Protein AF-A0A9Q1FS89-F1 (afdb_monomer_lite)

Structure (mmCIF, N/CA/C/O backbone):
data_AF-A0A9Q1FS89-F1
#
_entry.id   AF-A0A9Q1FS89-F1
#
loop_
_atom_site.group_PDB
_atom_site.id
_atom_site.type_symbol
_atom_site.label_atom_id
_atom_site.label_alt_id
_atom_site.label_comp_id
_atom_site.label_asym_id
_atom_site.label_entity_id
_atom_site.label_seq_id
_atom_site.pdbx_PDB_ins_code
_atom_site.Cartn_x
_atom_site.Cartn_y
_atom_site.Cartn_z
_atom_site.occupancy
_atom_site.B_iso_or_equiv
_atom_site.auth_seq_id
_atom_site.auth_comp_id
_atom_site.auth_asym_id
_atom_site.auth_atom_id
_atom_site.pdbx_PDB_model_num
ATOM 1 N N . MET A 1 1 ? -50.522 18.772 1.627 1.00 36.62 1 MET A N 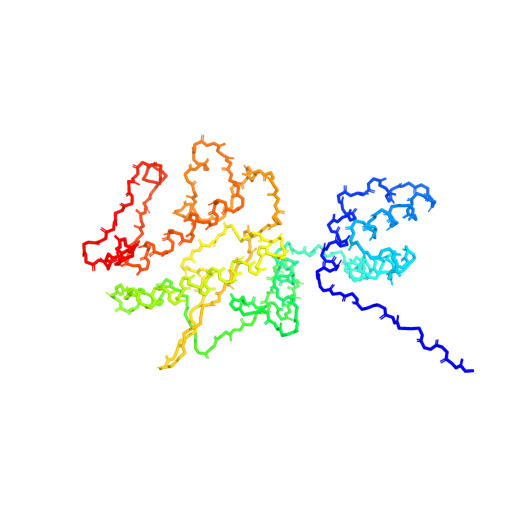1
ATOM 2 C CA . MET A 1 1 ? -49.424 18.901 0.649 1.00 36.62 1 MET A CA 1
ATOM 3 C C . MET A 1 1 ? -48.221 18.221 1.274 1.00 36.62 1 MET A C 1
ATOM 5 O O . MET A 1 1 ? -47.721 18.720 2.273 1.00 36.62 1 MET A O 1
ATOM 9 N N . ASP A 1 2 ? -47.883 17.027 0.791 1.00 37.72 2 ASP A N 1
ATOM 10 C CA . ASP A 1 2 ? -46.858 16.154 1.372 1.00 37.72 2 ASP A CA 1
ATOM 11 C C . ASP A 1 2 ? -45.453 16.732 1.167 1.00 37.72 2 ASP A C 1
ATOM 13 O O . ASP A 1 2 ? -44.943 16.801 0.050 1.00 37.72 2 ASP A O 1
ATOM 17 N N . GLY A 1 3 ? -44.829 17.156 2.266 1.00 37.88 3 GLY A N 1
ATOM 18 C CA . GLY A 1 3 ? -43.436 17.587 2.312 1.00 37.88 3 GLY A CA 1
ATOM 19 C C . GLY A 1 3 ? -42.504 16.382 2.396 1.00 37.88 3 GLY A C 1
ATOM 20 O O . GLY A 1 3 ? -42.138 15.950 3.488 1.00 37.88 3 GLY A O 1
ATOM 21 N N . GLY A 1 4 ? -42.111 15.843 1.241 1.00 36.66 4 GLY A N 1
ATOM 22 C CA . GLY A 1 4 ? -41.066 14.825 1.144 1.00 36.66 4 GLY A CA 1
ATOM 23 C C . GLY A 1 4 ? -39.741 15.364 1.685 1.00 36.66 4 GLY A C 1
ATOM 24 O O . GLY A 1 4 ? -39.051 16.132 1.022 1.00 36.66 4 GLY A O 1
ATOM 25 N N . THR A 1 5 ? -39.390 14.987 2.914 1.00 45.97 5 THR A N 1
ATOM 26 C CA . THR A 1 5 ? -38.113 15.352 3.532 1.00 45.97 5 THR A CA 1
ATOM 27 C C . THR A 1 5 ? -36.989 14.652 2.766 1.00 45.97 5 THR A C 1
ATOM 29 O O . THR A 1 5 ? -36.840 13.434 2.865 1.00 45.97 5 THR A O 1
ATOM 32 N N . PHE A 1 6 ? -36.208 15.398 1.979 1.00 51.62 6 PHE A N 1
ATOM 33 C CA . PHE A 1 6 ? -35.023 14.864 1.307 1.00 51.62 6 PHE A CA 1
ATOM 34 C C . PHE A 1 6 ? -34.063 14.291 2.356 1.00 51.62 6 PHE A C 1
ATOM 36 O O . PHE A 1 6 ? -33.504 14.995 3.198 1.00 51.62 6 PHE A O 1
ATOM 43 N N . MET A 1 7 ? -33.909 12.972 2.343 1.00 63.03 7 MET A N 1
ATOM 44 C CA . MET A 1 7 ? -33.092 12.263 3.312 1.00 63.03 7 MET A CA 1
ATOM 45 C C . MET A 1 7 ? -31.633 12.316 2.847 1.00 63.03 7 MET A C 1
ATOM 47 O O . MET A 1 7 ? -31.282 11.667 1.868 1.00 63.03 7 MET A O 1
ATOM 51 N N . TYR A 1 8 ? -30.783 13.083 3.545 1.00 81.88 8 TYR A N 1
ATOM 52 C CA . TYR A 1 8 ? -29.333 13.106 3.285 1.00 81.88 8 TYR A CA 1
ATOM 53 C C . TYR A 1 8 ? -28.765 11.679 3.160 1.00 81.88 8 TYR A C 1
ATOM 55 O O . TYR A 1 8 ? -29.003 10.841 4.044 1.00 81.88 8 TYR A O 1
ATOM 63 N N . LYS A 1 9 ? -28.050 11.412 2.060 1.00 83.69 9 LYS A N 1
ATOM 64 C CA . LYS A 1 9 ? -27.454 10.116 1.725 1.00 83.69 9 LYS A CA 1
ATOM 65 C C . LYS A 1 9 ? -25.969 10.154 2.078 1.00 83.69 9 LYS A C 1
ATOM 67 O O . LYS A 1 9 ? -25.209 10.852 1.426 1.00 83.69 9 LYS A O 1
ATOM 72 N N . TRP A 1 10 ? -25.590 9.383 3.093 1.00 78.81 10 TRP A N 1
ATOM 73 C CA . TRP A 1 10 ? -24.198 9.210 3.509 1.00 78.81 10 TRP A CA 1
ATOM 74 C C . TRP A 1 10 ? -23.343 8.704 2.345 1.00 78.81 10 TRP A C 1
ATOM 76 O O . TRP A 1 10 ? -23.686 7.671 1.760 1.00 78.81 10 TRP A O 1
ATOM 86 N N . THR A 1 11 ? -22.253 9.401 2.045 1.00 77.94 11 THR A N 1
ATOM 87 C CA . THR A 1 11 ? -21.198 8.913 1.153 1.00 77.94 11 THR A CA 1
ATOM 88 C C . THR A 1 11 ? -20.231 8.005 1.914 1.00 77.94 11 THR A C 1
ATOM 90 O O . THR A 1 11 ? -20.256 7.939 3.147 1.00 77.94 11 THR A O 1
ATOM 93 N N . ASP A 1 12 ? -19.376 7.290 1.187 1.00 61.62 12 ASP A N 1
ATOM 94 C CA . ASP A 1 12 ? -18.360 6.429 1.799 1.00 61.62 12 ASP A CA 1
ATOM 95 C C . ASP A 1 12 ? -17.310 7.255 2.574 1.00 61.62 12 ASP A C 1
ATOM 97 O O . ASP A 1 12 ? -16.860 6.835 3.642 1.00 61.62 12 ASP A O 1
ATOM 101 N N . GLU A 1 13 ? -17.013 8.478 2.116 1.00 67.31 13 GLU A N 1
ATOM 102 C CA . GLU A 1 13 ? -16.145 9.437 2.813 1.00 67.31 13 GLU A CA 1
ATOM 103 C C . GLU A 1 13 ? -16.770 9.918 4.131 1.00 67.31 13 GLU A C 1
ATOM 105 O O . GLU A 1 13 ? -16.103 9.932 5.171 1.00 67.31 13 GLU A O 1
ATOM 110 N N . ASP A 1 14 ? -18.075 10.220 4.128 1.00 77.88 14 ASP A N 1
ATOM 111 C CA . ASP A 1 14 ? -18.794 10.597 5.349 1.00 77.88 14 ASP A CA 1
ATOM 112 C C . ASP A 1 14 ? -18.775 9.457 6.370 1.00 77.88 14 ASP A C 1
ATOM 114 O O . ASP A 1 14 ? -18.645 9.689 7.569 1.00 77.88 14 ASP A O 1
ATOM 118 N N . VAL A 1 15 ? -18.893 8.206 5.915 1.00 71.88 15 VAL A N 1
ATOM 119 C CA . VAL A 1 15 ? -18.858 7.034 6.798 1.00 71.88 15 VAL A CA 1
ATOM 120 C C . VAL A 1 15 ? -17.467 6.838 7.404 1.00 71.88 15 VAL A C 1
ATOM 122 O O . VAL A 1 15 ? -17.371 6.633 8.616 1.00 71.88 15 VAL A O 1
ATOM 125 N N . ALA A 1 16 ? -16.400 6.935 6.607 1.00 62.09 16 ALA A N 1
ATOM 126 C CA . ALA A 1 16 ? -15.027 6.806 7.095 1.00 62.09 16 ALA A CA 1
ATOM 127 C C . ALA A 1 16 ? -14.675 7.909 8.109 1.00 62.09 16 ALA A C 1
ATOM 129 O O . ALA A 1 16 ? -14.143 7.621 9.187 1.00 62.09 16 ALA A O 1
ATOM 130 N N . ARG A 1 17 ? -15.052 9.161 7.815 1.00 74.00 17 ARG A N 1
ATOM 131 C CA . ARG A 1 17 ? -14.870 10.301 8.725 1.00 74.00 17 ARG A CA 1
ATOM 132 C C . ARG A 1 17 ? -15.686 10.161 10.008 1.00 74.00 17 ARG A C 1
ATOM 134 O O . ARG A 1 17 ? -15.141 10.399 11.083 1.00 74.00 17 ARG A O 1
ATOM 141 N N . LEU A 1 18 ? -16.941 9.710 9.922 1.00 81.19 18 LEU A N 1
ATOM 142 C CA . LEU A 1 18 ? -17.797 9.466 11.089 1.00 81.19 18 LEU A CA 1
ATOM 143 C C . LEU A 1 18 ? -17.176 8.431 12.040 1.00 81.19 18 LEU A C 1
ATOM 145 O O . LEU A 1 18 ? -17.188 8.635 13.252 1.00 81.19 18 LEU A O 1
ATOM 149 N N . ILE A 1 19 ? -16.623 7.335 11.504 1.00 73.44 19 ILE A N 1
ATOM 150 C CA . ILE A 1 19 ? -15.973 6.280 12.301 1.00 73.44 19 ILE A CA 1
ATOM 151 C C . ILE A 1 19 ? -14.714 6.820 12.981 1.00 73.44 19 ILE A C 1
ATOM 153 O O . ILE A 1 19 ? -14.569 6.679 14.196 1.00 73.44 19 ILE A O 1
ATOM 157 N N . ARG A 1 20 ? -13.829 7.460 12.209 1.00 73.62 20 ARG A N 1
ATOM 158 C CA . ARG A 1 20 ? -12.564 8.005 12.709 1.00 73.62 20 ARG A CA 1
ATOM 159 C C . ARG A 1 20 ? -12.794 9.038 13.811 1.00 73.62 20 ARG A C 1
ATOM 161 O O . ARG A 1 20 ? -12.252 8.892 14.902 1.00 73.62 20 ARG A O 1
ATOM 168 N N . LEU A 1 21 ? -13.643 10.034 13.556 1.00 71.19 21 LEU A N 1
ATOM 169 C CA . LEU A 1 21 ? -13.926 11.100 14.518 1.00 71.19 21 LEU A CA 1
ATOM 170 C C . LEU A 1 21 ? -14.628 10.571 15.770 1.00 71.19 21 LEU A C 1
ATOM 172 O O . LEU A 1 21 ? -14.333 11.039 16.866 1.00 71.19 21 LEU A O 1
ATOM 176 N N . HIS A 1 22 ? -15.511 9.576 15.648 1.00 83.81 22 HIS A N 1
ATOM 177 C CA . HIS A 1 22 ? -16.111 8.940 16.822 1.00 83.81 22 HIS A CA 1
ATOM 178 C C . HIS A 1 22 ? -15.065 8.195 17.672 1.00 83.81 22 HIS A C 1
ATOM 180 O O . HIS A 1 22 ? -15.121 8.270 18.896 1.00 83.81 22 HIS A O 1
ATOM 186 N N . GLN A 1 23 ? -14.105 7.497 17.052 1.00 75.06 23 GLN A N 1
ATOM 187 C CA . GLN A 1 23 ? -13.024 6.793 17.762 1.00 75.06 23 GLN A CA 1
ATOM 188 C C . GLN A 1 23 ? -12.037 7.759 18.429 1.00 75.06 23 GLN A C 1
ATOM 190 O O . GLN A 1 23 ? -11.683 7.576 19.590 1.00 75.06 23 GLN A O 1
ATOM 195 N N . GLU A 1 24 ? -11.629 8.820 17.730 1.00 70.19 24 GLU A N 1
ATOM 196 C CA . GLU A 1 24 ? -10.736 9.855 18.271 1.00 70.19 24 GLU A CA 1
ATOM 197 C C . GLU A 1 24 ? -11.383 10.639 19.429 1.00 70.19 24 GLU A C 1
ATOM 199 O O . GLU A 1 24 ? -10.680 11.173 20.286 1.00 70.19 24 GLU A O 1
ATOM 204 N N . ASN A 1 25 ? -12.720 10.659 19.489 1.00 68.62 25 ASN A N 1
ATOM 205 C CA . ASN A 1 25 ? -13.508 11.351 20.508 1.00 68.62 25 ASN A CA 1
ATOM 206 C C . ASN A 1 25 ? -14.313 10.395 21.407 1.00 68.62 25 ASN A C 1
ATOM 208 O O . ASN A 1 25 ? -15.323 10.801 21.982 1.00 68.62 25 ASN A O 1
ATOM 212 N N . GLU A 1 26 ? -13.879 9.139 21.572 1.00 75.00 26 GLU A N 1
ATOM 213 C CA . GLU A 1 26 ? -14.610 8.098 22.320 1.00 75.00 26 GLU A CA 1
ATOM 214 C C . GLU A 1 26 ? -15.004 8.538 23.747 1.00 75.00 26 GLU A C 1
ATOM 216 O O . GLU A 1 26 ? -16.084 8.205 24.243 1.00 75.00 26 GLU A O 1
ATOM 221 N N . ALA A 1 27 ? -14.178 9.371 24.386 1.00 73.06 27 ALA A N 1
ATOM 222 C CA . ALA A 1 27 ? -14.442 9.936 25.709 1.00 73.06 27 ALA A CA 1
ATOM 223 C C . ALA A 1 27 ? -15.721 10.801 25.782 1.00 73.06 27 ALA A C 1
ATOM 225 O O . ALA A 1 27 ? -16.327 10.901 26.848 1.00 73.06 27 ALA A O 1
ATOM 226 N N . LEU A 1 28 ? -16.170 11.392 24.666 1.00 70.44 28 LEU A N 1
ATOM 227 C CA . LEU A 1 28 ? -17.428 12.151 24.592 1.00 70.44 28 LEU A CA 1
ATOM 228 C C . LEU A 1 28 ? -18.663 11.235 24.602 1.00 70.44 28 LEU A C 1
ATOM 230 O O . LEU A 1 28 ? -19.770 11.676 24.918 1.00 70.44 28 LEU A O 1
ATOM 234 N N . PHE A 1 29 ? -18.477 9.952 24.290 1.00 73.44 29 PHE A N 1
ATOM 235 C CA . PHE A 1 29 ? -19.546 8.968 24.123 1.00 73.44 29 PHE A CA 1
ATOM 236 C C . PHE A 1 29 ? -19.634 7.957 25.278 1.00 73.44 29 PHE A C 1
ATOM 238 O O . PHE A 1 29 ? -20.585 7.177 25.331 1.00 73.44 29 PHE A O 1
ATOM 245 N N . SER A 1 30 ? -18.701 7.994 26.236 1.00 60.53 30 SER A N 1
ATOM 246 C CA . SER A 1 30 ? -18.655 7.098 27.405 1.00 60.53 30 SER A CA 1
ATOM 247 C C . SER A 1 30 ? -19.397 7.627 28.653 1.00 60.53 30 SER A C 1
ATOM 249 O O . SER A 1 30 ? -19.449 6.948 29.679 1.00 60.53 30 SER A O 1
ATOM 251 N N . GLY A 1 31 ? -19.996 8.825 28.582 1.00 60.59 31 GLY A N 1
ATOM 252 C CA . GLY A 1 31 ? -20.677 9.507 29.697 1.00 60.59 31 GLY A CA 1
ATOM 253 C C . GLY A 1 31 ? -22.209 9.333 29.782 1.00 60.59 31 GLY A C 1
ATOM 254 O O . GLY A 1 31 ? -22.829 8.549 29.067 1.00 60.59 31 GLY A O 1
ATOM 255 N N . ARG A 1 32 ? -22.860 10.097 30.683 1.00 55.06 32 ARG A N 1
ATOM 256 C CA . ARG A 1 32 ? -24.335 10.117 30.879 1.00 55.06 32 ARG A CA 1
ATOM 257 C C . ARG A 1 32 ? -25.073 10.521 29.586 1.00 55.06 32 ARG A C 1
ATOM 259 O O . ARG A 1 32 ? -24.530 11.280 28.796 1.00 55.06 32 ARG A O 1
ATOM 266 N N . ARG A 1 33 ? -26.345 10.110 29.420 1.00 51.53 33 ARG A N 1
ATOM 267 C CA . ARG A 1 33 ? -27.187 10.297 28.202 1.00 51.53 33 ARG A CA 1
ATOM 268 C C . ARG A 1 33 ? -27.040 11.639 27.454 1.00 51.53 33 ARG A C 1
ATOM 270 O O . ARG A 1 33 ? -27.038 11.621 26.230 1.00 51.53 33 ARG A O 1
ATOM 277 N N . ASN A 1 34 ? -26.905 12.770 28.150 1.00 53.69 34 ASN A N 1
ATOM 278 C CA . ASN A 1 34 ? -26.801 14.095 27.516 1.00 53.69 34 ASN A CA 1
ATOM 279 C C . ASN A 1 34 ? -25.411 14.397 26.913 1.00 53.69 34 ASN A C 1
ATOM 281 O O . ASN A 1 34 ? -25.309 15.258 26.046 1.00 53.69 34 ASN A O 1
ATOM 285 N N . ALA A 1 35 ? -24.357 13.686 27.328 1.00 61.31 35 ALA A N 1
ATOM 286 C CA . ALA A 1 35 ? -22.999 13.854 26.805 1.00 61.31 35 ALA A CA 1
ATOM 287 C C . ALA A 1 35 ? -22.862 13.313 25.371 1.00 61.31 35 ALA A C 1
ATOM 289 O O . ALA A 1 35 ? -22.236 13.943 24.526 1.00 61.31 35 ALA A O 1
ATOM 290 N N . ALA A 1 36 ? -23.538 12.201 25.063 1.00 68.50 36 ALA A N 1
ATOM 291 C CA . ALA A 1 36 ? -23.484 11.591 23.736 1.00 68.50 36 ALA A CA 1
ATOM 292 C C . ALA A 1 36 ? -24.120 12.474 22.647 1.00 68.50 36 ALA A C 1
ATOM 294 O O . ALA A 1 36 ? -23.646 12.482 21.515 1.00 68.50 36 ALA A O 1
ATOM 295 N N . GLN A 1 37 ? -25.174 13.237 22.970 1.00 78.75 37 GLN A N 1
ATOM 296 C CA . GLN A 1 37 ? -25.775 14.181 22.020 1.00 78.75 37 GLN A CA 1
ATOM 297 C C . GLN A 1 37 ? -24.782 15.288 21.644 1.00 78.75 37 GLN A C 1
ATOM 299 O O . GLN A 1 37 ? -24.588 15.546 20.460 1.00 78.75 37 GLN A O 1
ATOM 304 N N . GLN A 1 38 ? -24.119 15.879 22.642 1.00 77.19 38 GLN A N 1
ATOM 305 C CA . GLN A 1 38 ? -23.091 16.901 22.427 1.00 77.19 38 GLN A CA 1
ATOM 306 C C . GLN A 1 38 ? -21.897 16.331 21.649 1.00 77.19 38 GLN A C 1
ATOM 308 O O . GLN A 1 38 ? -21.385 16.987 20.748 1.00 77.19 38 GLN A O 1
ATOM 313 N N . GLY A 1 39 ? -21.502 15.082 21.923 1.00 81.19 39 GLY A N 1
ATOM 314 C CA . GLY A 1 39 ? -20.480 14.380 21.143 1.00 81.19 39 GLY A CA 1
ATOM 315 C C . GLY A 1 39 ? -20.835 14.283 19.657 1.00 81.19 39 GLY A C 1
ATOM 316 O O . GLY A 1 39 ? -20.009 14.587 18.800 1.00 81.19 39 GLY A O 1
ATOM 317 N N . TRP A 1 40 ? -22.082 13.933 19.329 1.00 87.06 40 TRP A N 1
ATOM 318 C CA . TRP A 1 40 ? -22.534 13.886 17.936 1.00 87.06 40 TRP A CA 1
ATOM 319 C C . TRP A 1 40 ? -22.634 15.267 17.284 1.00 87.06 40 TRP A C 1
ATOM 321 O O . TRP A 1 40 ? -22.344 15.382 16.099 1.00 87.06 40 TRP A O 1
ATOM 331 N N . GLU A 1 41 ? -23.009 16.309 18.028 1.00 84.81 41 GLU A N 1
ATOM 332 C CA . GLU A 1 41 ? -23.005 17.694 17.530 1.00 84.81 41 GLU A CA 1
ATOM 333 C C . GLU A 1 41 ? -21.588 18.151 17.160 1.00 84.81 41 GLU A C 1
ATOM 335 O O . GLU A 1 41 ? -21.396 18.744 16.099 1.00 84.81 41 GLU A O 1
ATOM 340 N N . VAL A 1 42 ? -20.591 17.815 17.985 1.00 83.00 42 VAL A N 1
ATOM 341 C CA . VAL A 1 42 ? -19.174 18.090 17.702 1.00 83.00 42 VAL A CA 1
ATOM 342 C C . VAL A 1 42 ? -18.714 17.342 16.454 1.00 83.00 42 VAL A C 1
ATOM 344 O O . VAL A 1 42 ? -18.188 17.965 15.536 1.00 83.00 42 VAL A O 1
ATOM 347 N N . VAL A 1 43 ? -18.965 16.030 16.380 1.00 86.62 43 VAL A N 1
ATOM 348 C CA . VAL A 1 43 ? -18.577 15.208 15.222 1.00 86.62 43 VAL A CA 1
ATOM 349 C C . VAL A 1 43 ? -19.218 15.728 13.933 1.00 86.62 43 VAL A C 1
ATOM 351 O O . VAL A 1 43 ? -18.539 15.877 12.923 1.00 86.62 43 VAL A O 1
ATOM 354 N N . LEU A 1 44 ? -20.511 16.054 13.955 1.00 86.50 44 LEU A N 1
ATOM 355 C CA . LEU A 1 44 ? -21.216 16.555 12.775 1.00 86.50 44 LEU A CA 1
ATOM 356 C C . LEU A 1 44 ? -20.742 17.939 12.342 1.00 86.50 44 LEU A C 1
ATOM 358 O O . LEU A 1 44 ? -20.656 18.190 11.143 1.00 86.50 44 LEU A O 1
ATOM 362 N N . LYS A 1 45 ? -20.422 18.817 13.295 1.00 83.62 45 LYS A N 1
ATOM 363 C CA . LYS A 1 45 ? -19.844 20.131 13.007 1.00 83.62 45 LYS A CA 1
ATOM 364 C C . LYS A 1 45 ? -18.473 20.002 12.346 1.00 83.62 45 LYS A C 1
ATOM 366 O O . LYS A 1 45 ? -18.214 20.690 11.366 1.00 83.62 45 LYS A O 1
ATOM 371 N N . GLU A 1 46 ? -17.634 19.096 12.842 1.00 80.88 46 GLU A N 1
ATOM 372 C CA . GLU A 1 46 ? -16.311 18.820 12.269 1.00 80.88 46 GLU A CA 1
ATOM 373 C C . GLU A 1 46 ? -16.413 18.252 10.845 1.00 80.88 46 GLU A C 1
ATOM 375 O O . GLU A 1 46 ? -15.628 18.584 9.962 1.00 80.88 46 GLU A O 1
ATOM 380 N N . MET A 1 47 ? -17.436 17.434 10.591 1.00 85.38 47 MET A N 1
ATOM 381 C CA . MET A 1 47 ? -17.730 16.902 9.260 1.00 85.38 47 MET A CA 1
ATOM 382 C C . MET A 1 47 ? -18.402 17.918 8.319 1.00 85.38 47 MET A C 1
ATOM 384 O O . MET A 1 47 ? -18.557 17.621 7.138 1.00 85.38 47 MET A O 1
ATOM 388 N N . GLY A 1 48 ? -18.840 19.083 8.813 1.00 87.38 48 GLY A N 1
ATOM 389 C CA . GLY A 1 48 ? -19.632 20.050 8.042 1.00 87.38 48 GLY A CA 1
ATOM 390 C C . GLY A 1 48 ? -21.067 19.592 7.738 1.00 87.38 48 GLY A C 1
ATOM 391 O O . GLY A 1 48 ? -21.687 20.074 6.793 1.00 87.38 48 GLY A O 1
ATOM 392 N N . LEU A 1 49 ? -21.601 18.641 8.512 1.00 89.31 49 LEU A N 1
ATOM 393 C CA . LEU A 1 49 ? -22.912 18.015 8.303 1.00 89.31 49 LEU A CA 1
ATOM 394 C C . LEU A 1 49 ? -23.970 18.431 9.336 1.00 89.31 49 LEU A C 1
ATOM 396 O O . LEU A 1 49 ? -25.073 17.883 9.319 1.00 89.31 49 LEU A O 1
ATOM 400 N N . GLN A 1 50 ? -23.676 19.388 10.221 1.00 88.62 50 GLN A N 1
ATOM 401 C CA . GLN A 1 50 ? -24.563 19.790 11.323 1.00 88.62 50 GLN A CA 1
ATOM 402 C C . GLN A 1 50 ? -25.948 20.288 10.871 1.00 88.62 50 GLN A C 1
ATOM 404 O O . GLN A 1 50 ? -26.930 20.081 11.581 1.00 88.62 50 GLN A O 1
ATOM 409 N N . ASP A 1 51 ? -26.036 20.879 9.675 1.00 88.81 51 ASP A N 1
ATOM 410 C CA . ASP A 1 51 ? -27.287 21.397 9.099 1.00 88.81 51 ASP A CA 1
ATOM 411 C C . ASP A 1 51 ? -28.009 20.362 8.210 1.00 88.81 51 ASP A C 1
ATOM 413 O O . ASP A 1 51 ? -29.158 20.554 7.812 1.00 88.81 51 ASP A O 1
ATOM 417 N N . LEU A 1 52 ? -27.347 19.241 7.900 1.00 86.56 52 LEU A N 1
ATOM 418 C CA . LEU A 1 52 ? -27.823 18.207 6.968 1.00 86.56 52 LEU A CA 1
ATOM 419 C C . LEU A 1 52 ? -28.243 16.915 7.681 1.00 86.56 52 LEU A C 1
ATOM 421 O O . LEU A 1 52 ? -29.126 16.176 7.223 1.00 86.56 52 LEU A O 1
ATOM 425 N N . VAL A 1 53 ? -27.603 16.624 8.810 1.00 86.81 53 VAL A N 1
ATOM 426 C CA . VAL A 1 53 ? -27.774 15.397 9.580 1.00 86.81 53 VAL A CA 1
ATOM 427 C C . VAL A 1 53 ? -27.925 15.766 11.046 1.00 86.81 53 VAL A C 1
ATOM 429 O O . VAL A 1 53 ? -27.062 16.405 11.628 1.00 86.81 53 VAL A O 1
ATOM 432 N N . SER A 1 54 ? -29.013 15.325 11.676 1.00 90.94 54 SER A N 1
ATOM 433 C CA . SER A 1 54 ? -29.199 15.549 13.109 1.00 90.94 54 SER A CA 1
ATOM 434 C C . SER A 1 54 ? -28.332 14.600 13.953 1.00 90.94 54 SER A C 1
ATOM 436 O O . SER A 1 54 ? -28.085 13.464 13.527 1.00 90.94 54 SER A O 1
ATOM 438 N N . PRO A 1 55 ? -27.966 14.977 15.194 1.00 87.25 55 PRO A N 1
ATOM 439 C CA . PRO A 1 55 ? -27.265 14.096 16.134 1.00 87.25 55 PRO A CA 1
ATOM 440 C C . PRO A 1 55 ? -27.951 12.738 16.313 1.00 87.25 55 PRO A C 1
ATOM 442 O O . PRO A 1 55 ? -27.301 11.699 16.334 1.00 87.25 55 PRO A O 1
ATOM 445 N N . ALA A 1 56 ? -29.287 12.716 16.340 1.00 86.25 56 ALA A N 1
ATOM 446 C CA . ALA A 1 56 ? -30.066 11.481 16.407 1.00 86.25 56 ALA A CA 1
ATOM 447 C C . ALA A 1 56 ? -29.913 10.603 15.149 1.00 86.25 56 ALA A C 1
ATOM 449 O O . ALA A 1 56 ? -29.905 9.376 15.249 1.00 86.25 56 ALA A O 1
ATOM 450 N N . ARG A 1 57 ? -29.781 11.200 13.955 1.00 85.31 57 ARG A N 1
ATOM 451 C CA . ARG A 1 57 ? -29.522 10.463 12.706 1.00 85.31 57 ARG A CA 1
ATOM 452 C C . ARG A 1 57 ? -28.083 9.965 12.627 1.00 85.31 57 ARG A C 1
ATOM 454 O O . ARG A 1 57 ? -27.897 8.840 12.170 1.00 85.31 57 ARG A O 1
ATOM 461 N N . ALA A 1 58 ? -27.104 10.742 13.090 1.00 84.38 58 ALA A N 1
ATOM 462 C CA . ALA A 1 58 ? -25.718 10.296 13.227 1.00 84.38 58 ALA A CA 1
ATOM 463 C C . ALA A 1 58 ? -25.611 9.139 14.224 1.00 84.38 58 ALA A C 1
ATOM 465 O O . ALA A 1 58 ? -25.104 8.082 13.866 1.00 84.38 58 ALA A O 1
ATOM 466 N N . ALA A 1 59 ? -26.227 9.266 15.402 1.00 85.25 59 ALA A N 1
ATOM 467 C CA . ALA A 1 59 ? -26.333 8.192 16.384 1.00 85.25 59 ALA A CA 1
ATOM 468 C C . ALA A 1 59 ? -27.035 6.956 15.808 1.00 85.25 59 ALA A C 1
ATOM 470 O O . ALA A 1 59 ? -26.583 5.844 16.029 1.00 85.25 59 ALA A O 1
ATOM 471 N N . LYS A 1 60 ? -28.108 7.117 15.020 1.00 82.50 60 LYS A N 1
ATOM 472 C CA . LYS A 1 60 ? -28.786 5.995 14.349 1.00 82.50 60 LYS A CA 1
ATOM 473 C C . LYS A 1 60 ? -27.930 5.367 13.245 1.00 82.50 60 LYS A C 1
ATOM 475 O O . LYS A 1 60 ? -27.967 4.153 13.084 1.00 82.50 60 LYS A O 1
ATOM 480 N N . LYS A 1 61 ? -27.164 6.157 12.485 1.00 83.50 61 LYS A N 1
ATOM 481 C CA . LYS A 1 61 ? -26.201 5.660 11.490 1.00 83.50 61 LYS A CA 1
ATOM 482 C C . LYS A 1 61 ? -25.068 4.914 12.180 1.00 83.50 61 LYS A C 1
ATOM 484 O O . LYS A 1 61 ? -24.758 3.819 11.737 1.00 83.50 61 LYS A O 1
ATOM 489 N N . TRP A 1 62 ? -24.525 5.451 13.269 1.00 83.56 62 TRP A N 1
ATOM 490 C CA . TRP A 1 62 ? -23.549 4.781 14.117 1.00 83.56 62 TRP A CA 1
ATOM 491 C C . TRP A 1 62 ? -24.121 3.521 14.741 1.00 83.56 62 TRP A C 1
ATOM 493 O O . TRP A 1 62 ? -23.478 2.501 14.660 1.00 83.56 62 TRP A O 1
ATOM 503 N N . GLU A 1 63 ? -25.342 3.520 15.270 1.00 76.88 63 GLU A N 1
ATOM 504 C CA . GLU A 1 63 ? -25.987 2.312 15.791 1.00 76.88 63 GLU A CA 1
ATOM 505 C C . GLU A 1 63 ? -26.282 1.300 14.684 1.00 76.88 63 GLU A C 1
ATOM 507 O O . GLU A 1 63 ? -26.239 0.109 14.941 1.00 76.88 63 GLU A O 1
ATOM 512 N N . ASN A 1 64 ? -26.551 1.731 13.449 1.00 74.06 64 ASN A N 1
ATOM 513 C CA . ASN A 1 64 ? -26.693 0.834 12.304 1.00 74.06 64 ASN A CA 1
ATOM 514 C C . ASN A 1 64 ? -25.346 0.283 11.840 1.00 74.06 64 ASN A C 1
ATOM 516 O O . ASN A 1 64 ? -25.269 -0.902 11.572 1.00 74.06 64 ASN A O 1
ATOM 520 N N . LEU A 1 65 ? -24.297 1.107 11.774 1.00 67.88 65 LEU A N 1
ATOM 521 C CA . LEU A 1 65 ? -22.928 0.674 11.499 1.00 67.88 65 LEU A CA 1
ATOM 522 C C . LEU A 1 65 ? -22.490 -0.282 12.592 1.00 67.88 65 LEU A C 1
ATOM 524 O O . LEU A 1 65 ? -22.116 -1.401 12.293 1.00 67.88 65 LEU A O 1
ATOM 528 N N . LYS A 1 66 ? -22.654 0.119 13.852 1.00 65.62 66 LYS A N 1
ATOM 529 C CA . LYS A 1 66 ? -22.442 -0.677 15.048 1.00 65.62 66 LYS A CA 1
ATOM 530 C C . LYS A 1 66 ? -23.259 -1.940 14.992 1.00 65.62 66 LYS A C 1
ATOM 532 O O . LYS A 1 66 ? -22.677 -2.924 15.350 1.00 65.62 66 LYS A O 1
ATOM 537 N N . LYS A 1 67 ? -24.521 -1.957 14.533 1.00 54.97 67 LYS A N 1
ATOM 538 C CA . LYS A 1 67 ? -25.358 -3.156 14.305 1.00 54.97 67 LYS A CA 1
ATOM 539 C C . LYS A 1 67 ? -24.944 -3.975 13.101 1.00 54.97 67 LYS A C 1
ATOM 541 O O . LYS A 1 67 ? -25.132 -5.172 13.158 1.00 54.97 67 LYS A O 1
ATOM 546 N N . THR A 1 68 ? -24.357 -3.413 12.059 1.00 53.97 68 THR A N 1
ATOM 547 C CA . THR A 1 68 ? -23.648 -4.198 11.049 1.00 53.97 68 THR A CA 1
ATOM 548 C C . THR A 1 68 ? -22.448 -4.853 11.737 1.00 53.97 68 THR A C 1
ATOM 550 O O . THR A 1 68 ? -22.385 -6.077 11.768 1.00 53.97 68 THR A O 1
ATOM 553 N N . PHE A 1 69 ? -21.643 -4.076 12.474 1.00 48.47 69 PHE A N 1
ATOM 554 C CA . PHE A 1 69 ? -20.606 -4.532 13.409 1.00 48.47 69 PHE A CA 1
ATOM 555 C C . PHE A 1 69 ? -21.146 -5.398 14.582 1.00 48.47 69 PHE A C 1
ATOM 557 O O . PHE A 1 69 ? -20.353 -6.093 15.195 1.00 48.47 69 PHE A O 1
ATOM 564 N N . LYS A 1 70 ? -22.464 -5.432 14.878 1.00 38.06 70 LYS A N 1
ATOM 565 C CA . LYS A 1 70 ? -23.109 -6.117 16.031 1.00 38.06 70 LYS A CA 1
ATOM 566 C C . LYS A 1 70 ? -23.931 -7.331 15.623 1.00 38.06 70 LYS A C 1
ATOM 568 O O . LYS A 1 70 ? -24.093 -8.245 16.413 1.00 38.06 70 LYS A O 1
ATOM 573 N N . ILE A 1 71 ? -24.412 -7.396 14.388 1.00 41.75 71 ILE A N 1
ATOM 574 C CA . ILE A 1 71 ? -24.748 -8.638 13.687 1.00 41.75 71 ILE A CA 1
ATOM 575 C C . ILE A 1 71 ? -23.447 -9.447 13.530 1.00 41.75 71 ILE A C 1
ATOM 577 O O . ILE A 1 71 ? -23.468 -10.668 13.650 1.00 41.75 71 ILE A O 1
ATOM 581 N N . LEU A 1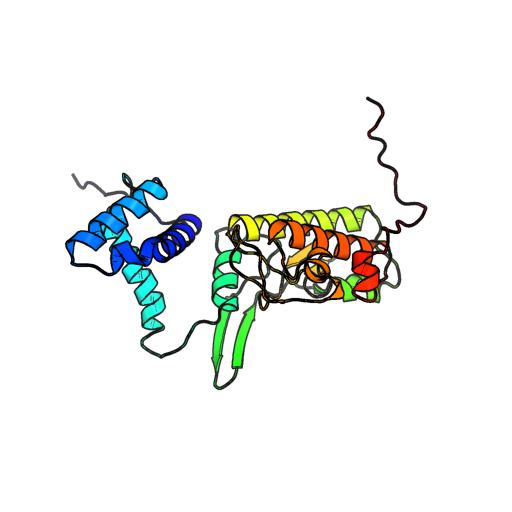 72 ? -22.306 -8.753 13.452 1.00 40.56 72 LEU A N 1
ATOM 582 C CA . LEU A 1 72 ? -20.954 -9.267 13.698 1.00 40.56 72 LEU A CA 1
ATOM 583 C C . LEU A 1 72 ? -20.572 -9.446 15.199 1.00 40.56 72 LEU A C 1
ATOM 585 O O . LEU A 1 72 ? -19.521 -10.000 15.487 1.00 40.56 72 LEU A O 1
ATOM 589 N N . GLU A 1 73 ? -21.418 -9.067 16.166 1.00 38.59 73 GLU A N 1
ATOM 590 C CA . GLU A 1 73 ? -21.306 -9.405 17.610 1.00 38.59 73 GLU A CA 1
ATOM 591 C C . GLU A 1 73 ? -22.424 -10.374 18.079 1.00 38.59 73 GLU A C 1
ATOM 593 O O . GLU A 1 73 ? -22.563 -10.642 19.271 1.00 38.59 73 GLU A O 1
ATOM 598 N N . GLY A 1 74 ? -23.228 -10.936 17.167 1.00 39.72 74 GLY A N 1
ATOM 599 C CA . GLY A 1 74 ? -24.129 -12.074 17.439 1.00 39.72 74 GLY A CA 1
ATOM 600 C C . GLY A 1 74 ? -23.478 -13.433 17.148 1.00 39.72 74 GLY A C 1
ATOM 601 O O . GLY A 1 74 ? -23.930 -14.476 17.616 1.00 39.72 74 GLY A O 1
ATOM 602 N N . ARG A 1 75 ? -22.373 -13.406 16.402 1.00 37.16 75 ARG A N 1
ATOM 603 C CA . ARG A 1 75 ? -21.322 -14.421 16.348 1.00 37.16 75 ARG A CA 1
ATOM 604 C C . ARG A 1 75 ? -20.056 -13.659 16.701 1.00 37.16 75 ARG A C 1
ATOM 606 O O . ARG A 1 75 ? -19.718 -12.760 15.952 1.00 37.16 75 ARG A O 1
ATOM 613 N N . GLN A 1 76 ? -19.406 -13.948 17.827 1.00 37.25 76 GLN A N 1
ATOM 614 C CA . GLN A 1 76 ? -18.118 -13.343 18.193 1.00 37.25 76 GLN A CA 1
ATOM 615 C C . GLN A 1 76 ? -17.090 -13.584 17.079 1.00 37.25 76 GLN A C 1
ATOM 617 O O . GLN A 1 76 ? -16.391 -14.597 17.070 1.00 37.25 76 GLN A O 1
ATOM 622 N N . GLN A 1 77 ? -17.012 -12.686 16.108 1.00 43.94 77 GLN A N 1
ATOM 623 C CA . GLN A 1 77 ? -16.055 -12.798 15.029 1.00 43.94 77 GLN A CA 1
ATOM 624 C C . GLN A 1 77 ? -15.479 -11.419 14.753 1.00 43.94 77 GLN A C 1
ATOM 626 O O . GLN A 1 77 ? -16.032 -10.631 13.996 1.00 43.94 77 GLN A O 1
ATOM 631 N N . GLU A 1 78 ? -14.340 -11.145 15.394 1.00 53.19 78 GLU A N 1
ATOM 632 C CA . GLU A 1 78 ? -13.468 -10.027 15.035 1.00 53.19 78 GLU A CA 1
ATOM 633 C C . GLU A 1 78 ? -13.250 -10.035 13.517 1.00 53.19 78 GLU A C 1
ATOM 635 O O . GLU A 1 78 ? -12.821 -11.062 12.966 1.00 53.19 78 GLU A O 1
ATOM 640 N N . ILE A 1 79 ? -13.577 -8.915 12.862 1.00 59.84 79 ILE A N 1
ATOM 641 C CA . ILE A 1 79 ? -13.247 -8.685 11.456 1.00 59.84 79 ILE A CA 1
ATOM 642 C C . ILE A 1 79 ? -11.745 -8.399 11.387 1.00 59.84 79 ILE A C 1
ATOM 644 O O . ILE A 1 79 ? -11.281 -7.455 12.034 1.00 59.84 79 ILE A O 1
ATOM 648 N N . PRO A 1 80 ? -10.974 -9.174 10.614 1.00 77.75 80 PRO A N 1
ATOM 649 C CA . PRO A 1 80 ? -9.559 -8.899 10.409 1.00 77.75 80 PRO A CA 1
ATOM 650 C C . PRO A 1 80 ? -9.344 -7.509 9.798 1.00 77.75 80 PRO A C 1
ATOM 652 O O . PRO A 1 80 ? -10.098 -7.091 8.922 1.00 77.75 80 PRO A O 1
ATOM 655 N N . LEU A 1 81 ? -8.300 -6.799 10.238 1.00 76.00 81 LEU A N 1
ATOM 656 C CA . LEU A 1 81 ? -8.005 -5.434 9.780 1.00 76.00 81 LEU A CA 1
ATOM 657 C C . LEU A 1 81 ? -7.938 -5.333 8.248 1.00 76.00 81 LEU A C 1
ATOM 659 O O . LEU A 1 81 ? -8.495 -4.403 7.677 1.00 76.00 81 LEU A O 1
ATOM 663 N N . GLU A 1 82 ? -7.324 -6.315 7.590 1.00 85.50 82 GLU A N 1
ATOM 664 C CA . GLU A 1 82 ? -7.236 -6.389 6.130 1.00 85.50 82 GLU A CA 1
ATOM 665 C C . GLU A 1 82 ? -8.613 -6.328 5.449 1.00 85.50 82 GLU A C 1
ATOM 667 O O . GLU A 1 82 ? -8.798 -5.554 4.516 1.00 85.50 82 GLU A O 1
ATOM 672 N N . VAL A 1 83 ? -9.610 -7.062 5.957 1.00 80.19 83 VAL A N 1
ATOM 673 C CA . VAL A 1 83 ? -10.984 -7.055 5.417 1.00 80.19 83 VAL A CA 1
ATOM 674 C C . VAL A 1 83 ? -11.605 -5.667 5.540 1.00 80.19 83 VAL A C 1
ATOM 676 O O . VAL A 1 83 ? -12.214 -5.166 4.595 1.00 80.19 83 VAL A O 1
ATOM 679 N N . ALA A 1 84 ? -11.426 -5.015 6.691 1.00 76.88 84 ALA A N 1
ATOM 680 C CA . ALA A 1 84 ? -11.935 -3.665 6.906 1.00 76.88 84 ALA A CA 1
ATOM 681 C C . ALA A 1 84 ? -11.281 -2.650 5.951 1.00 76.88 84 ALA A C 1
ATOM 683 O O . ALA A 1 84 ? -11.979 -1.827 5.356 1.00 76.88 84 ALA A O 1
ATOM 684 N N . LEU A 1 85 ? -9.960 -2.733 5.765 1.00 80.00 85 LEU A N 1
ATOM 685 C CA . LEU A 1 85 ? -9.221 -1.857 4.856 1.00 80.00 85 LEU A CA 1
ATOM 686 C C . LEU A 1 85 ? -9.608 -2.102 3.395 1.00 80.00 85 LEU A C 1
ATOM 688 O O . LEU A 1 85 ? -9.853 -1.133 2.683 1.00 80.00 85 LEU A O 1
ATOM 692 N N . LEU A 1 86 ? -9.755 -3.361 2.969 1.00 83.38 86 LEU A N 1
ATOM 693 C CA . LEU A 1 86 ? -10.209 -3.728 1.624 1.00 83.38 86 LEU A CA 1
ATOM 694 C C . LEU A 1 86 ? -11.601 -3.167 1.300 1.00 83.38 86 LEU A C 1
ATOM 696 O O . LEU A 1 86 ? -11.832 -2.687 0.190 1.00 83.38 86 LEU A O 1
ATOM 700 N N . HIS A 1 87 ? -12.522 -3.158 2.267 1.00 79.50 87 HIS A N 1
ATOM 701 C CA . HIS A 1 87 ? -13.813 -2.489 2.094 1.00 79.50 87 HIS A CA 1
ATOM 702 C C . HIS A 1 87 ? -13.670 -0.971 1.933 1.00 79.50 87 HIS A C 1
ATOM 704 O O . HIS A 1 87 ? -14.317 -0.392 1.060 1.00 79.50 87 HIS A O 1
ATOM 710 N N . ILE A 1 88 ? -12.813 -0.325 2.731 1.00 77.81 88 ILE A N 1
ATOM 711 C CA . ILE A 1 88 ? -12.549 1.118 2.628 1.00 77.81 88 ILE A CA 1
ATOM 712 C C . ILE A 1 88 ? -11.998 1.453 1.238 1.00 77.81 88 ILE A C 1
ATOM 714 O O . ILE A 1 88 ? -12.578 2.275 0.525 1.00 77.81 88 ILE A O 1
ATOM 718 N N . VAL A 1 89 ? -10.926 0.787 0.810 1.00 81.69 89 VAL A N 1
ATOM 719 C CA . VAL A 1 89 ? -10.235 1.082 -0.458 1.00 81.69 89 VAL A CA 1
ATOM 720 C C . VAL A 1 89 ? -10.975 0.592 -1.700 1.00 81.69 89 VAL A C 1
ATOM 722 O O . VAL A 1 89 ? -10.711 1.102 -2.780 1.00 81.69 89 VAL A O 1
ATOM 725 N N . GLY A 1 90 ? -11.921 -0.340 -1.559 1.00 79.38 90 GLY A N 1
ATOM 726 C CA . GLY A 1 90 ? -12.768 -0.834 -2.650 1.00 79.38 90 GLY A CA 1
ATOM 727 C C . GLY A 1 90 ? -14.130 -0.140 -2.790 1.00 79.38 90 GLY A C 1
ATOM 728 O O . GLY A 1 90 ? -14.833 -0.392 -3.767 1.00 79.38 90 GLY A O 1
ATOM 729 N N . SER A 1 91 ? -14.519 0.717 -1.836 1.00 73.62 91 SER A N 1
ATOM 730 C CA . SER A 1 91 ? -15.804 1.445 -1.834 1.00 73.62 91 SER A CA 1
ATOM 731 C C . SER A 1 91 ? -15.940 2.476 -2.976 1.00 73.62 91 SER A C 1
ATOM 733 O O . SER A 1 91 ? -14.943 2.848 -3.598 1.00 73.62 91 SER A O 1
ATOM 735 N N . GLY A 1 92 ? -17.155 2.948 -3.271 1.00 67.62 92 GLY A N 1
ATOM 736 C CA . GLY A 1 92 ? -17.447 3.895 -4.359 1.00 67.62 92 GLY A CA 1
ATOM 737 C C . GLY A 1 92 ? -18.250 3.321 -5.537 1.00 67.62 92 GLY A C 1
ATOM 738 O O . GLY A 1 92 ? -18.277 2.115 -5.785 1.00 67.62 92 GLY A O 1
ATOM 739 N N . ASN A 1 93 ? -18.933 4.210 -6.271 1.00 69.56 93 ASN A N 1
ATOM 740 C CA . ASN A 1 93 ? -19.618 3.892 -7.528 1.00 69.56 93 ASN A CA 1
ATOM 741 C C . ASN A 1 93 ? -19.397 5.023 -8.564 1.00 69.56 93 ASN A C 1
ATOM 743 O O . ASN A 1 93 ? -19.936 6.115 -8.364 1.00 69.56 93 ASN A O 1
ATOM 747 N N . PRO A 1 94 ? -18.643 4.782 -9.655 1.00 79.81 94 PRO A N 1
ATOM 748 C CA . PRO A 1 94 ? -18.012 3.506 -10.000 1.00 79.81 94 PRO A CA 1
ATOM 749 C C . PRO A 1 94 ? -16.906 3.106 -9.012 1.00 79.81 94 PRO A C 1
ATOM 751 O O . PRO A 1 94 ? -16.397 3.932 -8.255 1.00 79.81 94 PRO A O 1
ATOM 754 N N . ALA A 1 95 ? -16.570 1.816 -9.016 1.00 77.94 95 ALA A N 1
ATOM 755 C CA . ALA A 1 95 ? -15.451 1.276 -8.254 1.00 77.94 95 ALA A CA 1
ATOM 756 C C . ALA A 1 95 ? -14.131 1.990 -8.614 1.00 77.94 95 ALA A C 1
ATOM 758 O O . ALA A 1 95 ? -13.953 2.395 -9.770 1.00 77.94 95 ALA A O 1
ATOM 759 N N . PRO A 1 96 ? -13.196 2.133 -7.657 1.00 87.44 96 PRO A N 1
ATOM 760 C CA . PRO A 1 96 ? -11.895 2.720 -7.934 1.00 87.44 96 PRO A CA 1
ATOM 761 C C . PRO A 1 96 ? -11.099 1.823 -8.880 1.00 87.44 96 PRO A C 1
ATOM 763 O O . PRO A 1 96 ? -11.084 0.601 -8.739 1.00 87.44 96 PRO A O 1
ATOM 766 N N . LYS A 1 97 ? -10.420 2.446 -9.843 1.00 91.50 97 LYS A N 1
ATOM 767 C CA . LYS A 1 97 ? -9.489 1.746 -10.728 1.00 91.50 97 LYS A CA 1
ATOM 768 C C . LYS A 1 97 ? -8.187 1.433 -9.995 1.00 91.50 97 LYS A C 1
ATOM 770 O O . LYS A 1 97 ? -7.804 2.145 -9.071 1.00 91.50 97 LYS A O 1
ATOM 775 N N . GLY A 1 98 ? -7.498 0.391 -10.450 1.00 95.12 98 GLY A N 1
ATOM 776 C CA . GLY A 1 98 ? -6.150 0.062 -9.990 1.00 95.12 98 GLY A CA 1
ATOM 777 C C . GLY A 1 98 ? -6.063 -0.529 -8.582 1.00 95.12 98 GLY A C 1
ATOM 778 O O . GLY A 1 98 ? -4.972 -0.595 -8.024 1.00 95.12 98 GLY A O 1
ATOM 779 N N . ILE A 1 99 ? -7.176 -0.988 -8.006 1.00 96.38 99 ILE A N 1
ATOM 780 C CA . ILE A 1 99 ? -7.213 -1.688 -6.716 1.00 96.38 99 ILE A CA 1
ATOM 781 C C . ILE A 1 99 ? -8.102 -2.919 -6.878 1.00 96.38 99 ILE A C 1
ATOM 783 O O . ILE A 1 99 ? -9.258 -2.797 -7.286 1.00 96.38 99 ILE A O 1
ATOM 787 N N . VAL A 1 100 ? -7.588 -4.104 -6.550 1.00 96.31 100 VAL A N 1
ATOM 788 C CA . VAL A 1 100 ? -8.412 -5.317 -6.527 1.00 96.31 100 VAL A CA 1
ATOM 789 C C . VAL A 1 100 ? -9.408 -5.244 -5.375 1.00 96.31 100 VAL A C 1
ATOM 791 O O . VAL A 1 100 ? -9.044 -5.019 -4.220 1.00 96.31 100 VAL A O 1
ATOM 794 N N . ARG A 1 101 ? -10.688 -5.454 -5.686 1.00 91.69 101 ARG A N 1
ATOM 795 C CA . ARG A 1 101 ? -11.762 -5.352 -4.699 1.00 91.69 101 ARG A CA 1
ATOM 796 C C . ARG A 1 101 ? -12.011 -6.659 -3.975 1.00 91.69 101 ARG A C 1
ATOM 798 O O . ARG A 1 101 ? -12.020 -7.730 -4.575 1.00 91.69 101 ARG A O 1
ATOM 805 N N . LEU A 1 102 ? -12.349 -6.535 -2.699 1.00 88.00 102 LEU A N 1
ATOM 806 C CA . LEU A 1 102 ? -12.987 -7.601 -1.946 1.00 88.00 102 LEU A CA 1
ATOM 807 C C . LEU A 1 102 ? -14.456 -7.714 -2.357 1.00 88.00 102 LEU A C 1
ATOM 809 O O . LEU A 1 102 ? -15.230 -6.768 -2.201 1.00 88.00 102 LEU A O 1
ATOM 813 N N . LEU A 1 103 ? -14.820 -8.872 -2.897 1.00 84.25 103 LEU A N 1
ATOM 814 C CA . LEU A 1 103 ? -16.186 -9.227 -3.269 1.00 84.25 103 LEU A CA 1
ATOM 815 C C . LEU A 1 103 ? -16.919 -9.871 -2.092 1.00 84.25 103 LEU A C 1
ATOM 817 O O . LEU A 1 103 ? -18.089 -9.570 -1.869 1.00 84.25 103 LEU A O 1
ATOM 821 N N . ASP A 1 104 ? -16.228 -10.733 -1.343 1.00 81.38 104 ASP A N 1
ATOM 822 C CA . ASP A 1 104 ? -16.762 -11.397 -0.152 1.00 81.38 104 ASP A CA 1
ATOM 823 C C . ASP A 1 104 ? -15.636 -11.877 0.778 1.00 81.38 104 ASP A C 1
ATOM 825 O O . ASP A 1 104 ? -14.481 -11.989 0.364 1.00 81.38 104 ASP A O 1
ATOM 829 N N . SER A 1 105 ? -15.957 -12.198 2.030 1.00 81.88 105 SER A N 1
ATOM 830 C CA . SER A 1 105 ? -15.016 -12.823 2.961 1.00 81.88 105 SER A CA 1
ATOM 831 C C . SER A 1 105 ? -15.710 -13.833 3.870 1.00 81.88 105 SER A C 1
ATOM 833 O O . SER A 1 105 ? -16.800 -13.587 4.385 1.00 81.88 105 SER A O 1
ATOM 835 N N . PHE A 1 106 ? -15.051 -14.963 4.115 1.00 77.88 106 PHE A N 1
ATOM 836 C CA . PHE A 1 106 ? -15.558 -16.028 4.973 1.00 77.88 106 PHE A CA 1
ATOM 837 C C . PHE A 1 106 ? -14.529 -16.369 6.032 1.00 77.88 106 PHE A C 1
ATOM 839 O O . PHE A 1 106 ? -13.360 -16.592 5.732 1.00 77.88 106 PHE A O 1
ATOM 846 N N . LYS A 1 107 ? -14.967 -16.477 7.282 1.00 72.69 107 LYS A N 1
ATOM 847 C CA . LYS A 1 107 ? -14.109 -16.966 8.355 1.00 72.69 107 LYS A CA 1
ATOM 848 C C . LYS A 1 107 ? -14.481 -18.399 8.696 1.00 72.69 107 LYS A C 1
ATOM 850 O O . LYS A 1 107 ? -15.603 -18.676 9.123 1.00 72.69 107 LYS A O 1
ATOM 855 N N . VAL A 1 108 ? -13.517 -19.290 8.509 1.00 79.12 108 VAL A N 1
ATOM 856 C CA . VAL A 1 108 ? -13.596 -20.718 8.831 1.00 79.12 108 VAL A CA 1
ATOM 857 C C . VAL A 1 108 ? -12.677 -21.007 10.030 1.00 79.12 108 VAL A C 1
ATOM 859 O O . VAL A 1 108 ? -11.908 -20.131 10.438 1.00 79.12 108 VAL A O 1
ATOM 862 N N . PRO A 1 109 ? -12.762 -22.178 10.687 1.00 82.88 109 PRO A N 1
ATOM 863 C CA . PRO A 1 109 ? -11.886 -22.484 11.815 1.00 82.88 109 PRO A CA 1
ATOM 864 C C . PRO A 1 109 ? -10.401 -22.381 11.432 1.00 82.88 109 PRO A C 1
ATOM 866 O O . PRO A 1 109 ? -9.912 -23.168 10.634 1.00 82.88 109 PRO A O 1
ATOM 869 N N . GLY A 1 110 ? -9.694 -21.409 12.014 1.00 78.00 110 GLY A N 1
ATOM 870 C CA . GLY A 1 110 ? -8.257 -21.195 11.806 1.00 78.00 110 GLY A CA 1
ATOM 871 C C . GLY A 1 110 ? -7.872 -20.366 10.576 1.00 78.00 110 GLY A C 1
ATOM 872 O O . GLY A 1 110 ? -6.718 -19.960 10.491 1.00 78.00 110 GLY A O 1
ATOM 873 N N . GLU A 1 111 ? -8.805 -20.056 9.671 1.00 81.50 111 GLU A N 1
ATOM 874 C CA . GLU A 1 111 ? -8.483 -19.390 8.403 1.00 81.50 111 GLU A CA 1
ATOM 875 C C . GLU A 1 111 ? -9.494 -18.294 8.038 1.00 81.50 111 GLU A C 1
ATOM 877 O O . GLU A 1 111 ? -10.672 -18.316 8.414 1.00 81.50 111 GLU A O 1
ATOM 882 N N . LEU A 1 112 ? -9.009 -17.321 7.271 1.00 80.75 112 LEU A N 1
ATOM 883 C CA . LEU A 1 112 ? -9.804 -16.282 6.635 1.00 80.75 112 LEU A CA 1
ATOM 884 C C . LEU A 1 112 ? -9.718 -16.481 5.124 1.00 80.75 112 LEU A C 1
ATOM 886 O O . LEU A 1 112 ? -8.631 -16.448 4.555 1.00 80.75 112 LEU A O 1
ATOM 890 N N . LEU A 1 113 ? -10.866 -16.663 4.484 1.00 83.88 113 LEU A N 1
ATOM 891 C CA . LEU A 1 113 ? -10.988 -16.772 3.039 1.00 83.88 113 LEU A CA 1
ATOM 892 C C . LEU A 1 113 ? -11.436 -15.422 2.485 1.00 83.88 113 LEU A C 1
ATOM 894 O O . LEU A 1 113 ? -12.473 -14.897 2.895 1.00 83.88 113 LEU A O 1
ATOM 898 N N . LEU A 1 114 ? -10.671 -14.875 1.545 1.00 86.75 114 LEU A N 1
ATOM 899 C CA . LEU A 1 114 ? -11.007 -13.649 0.827 1.00 86.75 114 LEU A CA 1
ATOM 900 C C . LEU A 1 114 ? -11.423 -14.008 -0.599 1.00 86.75 114 LEU A C 1
ATOM 902 O O . LEU A 1 114 ? -10.693 -14.695 -1.311 1.00 86.75 114 LEU A O 1
ATOM 906 N N . VAL A 1 115 ? -12.593 -13.536 -1.021 1.00 89.62 115 VAL A N 1
ATOM 907 C CA . VAL A 1 115 ? -13.036 -13.605 -2.414 1.00 89.62 115 VAL A CA 1
ATOM 908 C C . VAL A 1 115 ? -12.764 -12.254 -3.044 1.00 89.62 115 VAL A C 1
ATOM 910 O O . VAL A 1 115 ? -13.424 -11.265 -2.729 1.00 89.62 115 VAL A O 1
ATOM 913 N N . LEU A 1 116 ? -11.768 -12.212 -3.918 1.00 94.88 116 LEU A N 1
ATOM 914 C CA . LEU A 1 116 ? -11.278 -10.994 -4.546 1.00 94.88 116 LEU A CA 1
ATOM 915 C C . LEU A 1 116 ? -11.680 -10.942 -6.024 1.00 94.88 116 LEU A C 1
ATOM 917 O O . LEU A 1 116 ? -11.858 -11.972 -6.677 1.00 94.88 116 LEU A O 1
ATOM 921 N N . GLU A 1 117 ? -11.802 -9.730 -6.553 1.00 94.12 117 GLU A N 1
ATOM 922 C CA . GLU A 1 117 ? -11.831 -9.487 -7.990 1.00 94.12 117 GLU A CA 1
ATOM 923 C C . GLU A 1 117 ? -10.553 -10.031 -8.647 1.00 94.12 117 GLU A C 1
ATOM 925 O O . GLU A 1 117 ? -9.473 -10.014 -8.057 1.00 94.12 117 GLU A O 1
ATOM 930 N N . ARG A 1 118 ? -10.669 -10.530 -9.879 1.00 94.50 118 ARG A N 1
ATOM 931 C CA . ARG A 1 118 ? -9.528 -11.043 -10.637 1.00 94.50 118 ARG A CA 1
ATOM 932 C C . ARG A 1 118 ? -9.522 -10.438 -12.042 1.00 94.50 118 ARG A C 1
ATOM 934 O O . ARG A 1 118 ? -10.381 -10.822 -12.835 1.00 94.50 118 ARG A O 1
ATOM 941 N N . PRO A 1 119 ? -8.556 -9.561 -12.363 1.00 92.69 119 PRO A N 1
ATOM 942 C CA . PRO A 1 119 ? -8.301 -9.136 -13.738 1.00 92.69 119 PRO A CA 1
ATOM 943 C C . PRO A 1 119 ? -7.896 -10.335 -14.611 1.00 92.69 119 PRO A C 1
ATOM 945 O O . PRO A 1 119 ? -7.223 -11.252 -14.127 1.00 92.69 119 PRO A O 1
ATOM 948 N N . VAL A 1 120 ? -8.312 -10.375 -15.882 1.00 90.94 120 VAL A N 1
ATOM 949 C CA . VAL A 1 120 ? -8.018 -11.508 -16.781 1.00 90.94 120 VAL A CA 1
ATOM 950 C C . VAL A 1 120 ? -7.764 -11.014 -18.209 1.00 90.94 120 VAL A C 1
ATOM 952 O O . VAL A 1 120 ? -8.680 -10.465 -18.815 1.00 90.94 120 VAL A O 1
ATOM 955 N N . PRO A 1 121 ? -6.594 -11.321 -18.806 1.00 92.31 121 PRO A N 1
ATOM 956 C CA . PRO A 1 121 ? -5.462 -12.069 -18.240 1.00 92.31 121 PRO A CA 1
ATOM 957 C C . PRO A 1 121 ? -4.620 -11.212 -17.281 1.00 92.31 121 PRO A C 1
ATOM 959 O O . PRO A 1 121 ? -4.460 -10.021 -17.509 1.00 92.31 121 PRO A O 1
ATOM 962 N N . CYS A 1 122 ? -4.021 -11.809 -16.243 1.00 93.19 122 CYS A N 1
ATOM 963 C CA . CYS A 1 122 ? -3.130 -11.082 -15.331 1.00 93.19 122 CYS A CA 1
ATOM 964 C C . CYS A 1 122 ? -1.888 -11.886 -14.923 1.00 93.19 122 CYS A C 1
ATOM 966 O O . CYS A 1 122 ? -1.932 -13.118 -14.846 1.00 93.19 122 CYS A O 1
ATOM 968 N N . LYS A 1 123 ? -0.806 -11.171 -14.608 1.00 95.12 123 LYS A N 1
ATOM 969 C CA . LYS A 1 123 ? 0.389 -11.648 -13.885 1.00 95.12 123 LYS A CA 1
ATOM 970 C C . LYS A 1 123 ? 0.775 -10.605 -12.844 1.00 95.12 123 LYS A C 1
ATOM 972 O O . LYS A 1 123 ? 0.429 -9.446 -13.036 1.00 95.12 123 LYS A O 1
ATOM 977 N N . ASP A 1 124 ? 1.489 -10.960 -11.784 1.00 96.75 124 ASP A N 1
ATOM 978 C CA . ASP A 1 124 ? 2.132 -9.921 -10.976 1.00 96.75 124 ASP A CA 1
ATOM 979 C C . ASP A 1 124 ? 3.266 -9.232 -11.763 1.00 96.75 124 ASP A C 1
ATOM 981 O O . ASP A 1 124 ? 3.749 -9.747 -12.777 1.00 96.75 124 ASP A O 1
ATOM 985 N N . LEU A 1 125 ? 3.651 -8.024 -11.348 1.00 96.19 125 LEU A N 1
ATOM 986 C CA . LEU A 1 125 ? 4.641 -7.202 -12.043 1.00 96.19 125 LEU A CA 1
ATOM 987 C C . LEU A 1 125 ? 6.033 -7.847 -12.002 1.00 96.19 125 LEU A C 1
ATOM 989 O O . LEU A 1 125 ? 6.800 -7.687 -12.952 1.00 96.19 125 LEU A O 1
ATOM 993 N N . PHE A 1 126 ? 6.348 -8.612 -10.955 1.00 94.25 126 PHE A N 1
ATOM 994 C CA . PHE A 1 126 ? 7.602 -9.358 -10.879 1.00 94.25 126 PHE A CA 1
ATOM 995 C C . PHE A 1 126 ? 7.691 -10.392 -1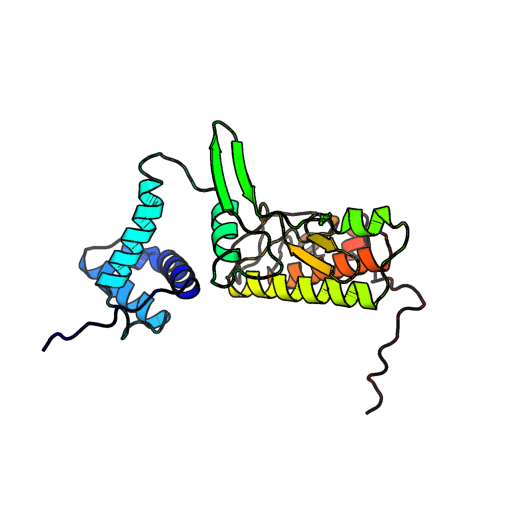2.012 1.00 94.25 126 PHE A C 1
ATOM 997 O O . PHE A 1 126 ? 8.656 -10.393 -12.784 1.00 94.25 126 PHE A O 1
ATOM 1004 N N . ASP A 1 127 ? 6.659 -11.215 -12.175 1.00 93.38 127 ASP A N 1
ATOM 1005 C CA . ASP A 1 127 ? 6.549 -12.208 -13.239 1.00 93.38 127 ASP A CA 1
ATOM 1006 C C . ASP A 1 127 ? 6.377 -11.566 -14.617 1.00 93.38 127 ASP A C 1
ATOM 1008 O O . ASP A 1 127 ? 6.860 -12.109 -15.616 1.00 93.38 127 ASP A O 1
ATOM 1012 N N . TYR A 1 128 ? 5.687 -10.428 -14.706 1.00 92.12 128 TYR A N 1
ATOM 1013 C CA . TYR A 1 128 ? 5.515 -9.677 -15.950 1.00 92.12 128 TYR A CA 1
ATOM 1014 C C . TYR A 1 128 ? 6.866 -9.278 -16.552 1.00 92.12 128 TYR A C 1
ATOM 1016 O O . TYR A 1 128 ? 7.098 -9.462 -17.749 1.00 92.12 128 TYR A O 1
ATOM 1024 N N . VAL A 1 129 ? 7.777 -8.790 -15.710 1.00 90.62 129 VAL A N 1
ATOM 1025 C CA . VAL A 1 129 ? 9.097 -8.308 -16.124 1.00 90.62 129 VAL A CA 1
ATOM 1026 C C . VAL A 1 129 ? 10.093 -9.472 -16.244 1.00 90.62 129 VAL A C 1
ATOM 1028 O O . VAL A 1 129 ? 10.795 -9.586 -17.249 1.00 90.62 129 VAL A O 1
ATOM 1031 N N . SER A 1 130 ? 10.084 -10.418 -15.299 1.00 86.25 130 SER A N 1
ATOM 1032 C CA . SER A 1 130 ? 10.999 -11.571 -15.299 1.00 86.25 130 SER A CA 1
ATOM 1033 C C . SER A 1 130 ? 10.771 -12.525 -16.474 1.00 86.25 130 SER A C 1
ATOM 1035 O O . SER A 1 130 ? 11.731 -12.952 -17.115 1.00 86.25 130 SER A O 1
ATOM 1037 N N . ASN A 1 131 ? 9.513 -12.830 -16.819 1.00 85.06 131 ASN A N 1
ATOM 1038 C CA . ASN A 1 131 ? 9.203 -13.751 -17.921 1.00 85.06 131 ASN A CA 1
ATOM 1039 C C . ASN A 1 131 ? 9.564 -13.191 -19.304 1.00 85.06 131 ASN A C 1
ATOM 1041 O O . ASN A 1 131 ? 9.728 -13.961 -20.248 1.00 85.06 131 ASN A O 1
ATOM 1045 N N . ARG A 1 132 ? 9.669 -11.864 -19.446 1.00 79.75 132 ARG A N 1
ATOM 1046 C CA . ARG A 1 132 ? 10.126 -11.227 -20.688 1.00 79.75 132 ARG A CA 1
ATOM 1047 C C . ARG A 1 132 ? 11.635 -11.375 -20.891 1.00 79.75 132 ARG A C 1
ATOM 1049 O O . ARG A 1 132 ? 12.095 -11.332 -22.027 1.00 79.75 132 ARG A O 1
ATOM 1056 N N . GLY A 1 133 ? 12.402 -11.529 -19.809 1.00 70.50 133 GLY A N 1
ATOM 1057 C CA . GLY A 1 133 ? 13.865 -11.611 -19.846 1.00 70.50 133 GLY A CA 1
ATOM 1058 C C . GLY A 1 133 ? 14.567 -10.307 -20.254 1.00 70.50 133 GLY A C 1
ATOM 1059 O O . GLY A 1 133 ? 15.789 -10.292 -20.384 1.00 70.50 133 GLY A O 1
ATOM 1060 N N . VAL A 1 134 ? 13.813 -9.220 -20.443 1.00 73.31 134 VAL A N 1
ATOM 1061 C CA . VAL A 1 134 ? 14.299 -7.873 -20.766 1.00 73.31 134 VAL A CA 1
ATOM 1062 C C . VAL A 1 134 ? 13.630 -6.853 -19.846 1.00 73.31 134 VAL A C 1
ATOM 1064 O O . VAL A 1 134 ? 12.501 -7.060 -19.401 1.00 73.31 134 VAL A O 1
ATOM 1067 N N . HIS A 1 135 ? 14.347 -5.771 -19.536 1.00 75.88 135 HIS A N 1
ATOM 1068 C CA . HIS A 1 135 ? 13.802 -4.659 -18.758 1.00 75.88 135 HIS A CA 1
ATOM 1069 C C . HIS A 1 135 ? 12.678 -3.959 -19.527 1.00 75.88 135 HIS A C 1
ATOM 1071 O O . HIS A 1 135 ? 12.601 -4.056 -20.755 1.00 75.88 135 HIS A O 1
ATOM 1077 N N . LEU A 1 136 ? 11.804 -3.261 -18.801 1.00 82.62 136 LEU A N 1
ATOM 1078 C CA . LEU A 1 136 ? 10.762 -2.467 -19.440 1.00 82.62 136 LEU A CA 1
ATOM 1079 C C . LEU A 1 136 ? 11.363 -1.221 -20.083 1.00 82.62 136 LEU A C 1
ATOM 1081 O O . LEU A 1 136 ? 12.254 -0.580 -19.522 1.00 82.62 136 LEU A O 1
ATOM 1085 N N . GLU A 1 137 ? 10.826 -0.848 -21.241 1.00 86.69 137 GLU A N 1
ATOM 1086 C CA . GLU A 1 137 ? 11.125 0.448 -21.837 1.00 86.69 137 GLU A CA 1
ATOM 1087 C C . GLU A 1 137 ? 10.562 1.577 -20.960 1.00 86.69 137 GLU A C 1
ATOM 1089 O O . GLU A 1 137 ? 9.639 1.389 -20.157 1.00 86.69 137 GLU A O 1
ATOM 1094 N N . GLU A 1 138 ? 11.107 2.782 -21.117 1.00 89.06 138 GLU A N 1
ATOM 1095 C CA . GLU A 1 138 ? 10.689 3.933 -20.316 1.00 89.06 138 GLU A CA 1
ATOM 1096 C C . GLU A 1 138 ? 9.211 4.271 -20.470 1.00 89.06 138 GLU A C 1
ATOM 1098 O O . GLU A 1 138 ? 8.569 4.616 -19.484 1.00 89.06 138 GLU A O 1
ATOM 1103 N N . GLU A 1 139 ? 8.658 4.181 -21.678 1.00 90.44 139 GLU A N 1
ATOM 1104 C CA . GLU A 1 139 ? 7.254 4.530 -21.908 1.00 90.44 139 GLU A CA 1
ATOM 1105 C C . GLU A 1 139 ? 6.307 3.559 -21.201 1.00 90.44 139 GLU A C 1
ATOM 1107 O O . GLU A 1 139 ? 5.370 3.980 -20.522 1.00 90.44 139 GLU A O 1
ATOM 1112 N N . GLU A 1 140 ? 6.599 2.262 -21.261 1.00 90.75 140 GLU A N 1
ATOM 1113 C CA . GLU A 1 140 ? 5.837 1.248 -20.535 1.00 90.75 140 GLU A CA 1
ATOM 1114 C C . GLU A 1 140 ? 5.984 1.422 -19.015 1.00 90.75 140 GLU A C 1
ATOM 1116 O O . GLU A 1 140 ? 4.993 1.407 -18.281 1.00 90.75 140 GLU A O 1
ATOM 1121 N N . THR A 1 141 ? 7.205 1.699 -18.548 1.00 93.31 141 THR A N 1
ATOM 1122 C CA . THR A 1 141 ? 7.482 2.019 -17.142 1.00 93.31 141 THR A CA 1
ATOM 1123 C C . THR A 1 141 ? 6.681 3.235 -16.675 1.00 93.31 141 THR A C 1
ATOM 1125 O O . THR A 1 141 ? 6.042 3.182 -15.626 1.00 93.31 141 THR A O 1
ATOM 1128 N N . LYS A 1 142 ? 6.664 4.326 -17.451 1.00 94.94 142 LYS A N 1
ATOM 1129 C CA . LYS A 1 142 ? 5.901 5.547 -17.142 1.00 94.94 142 LYS A CA 1
ATOM 1130 C C . LYS A 1 142 ? 4.410 5.252 -17.031 1.00 94.94 142 LYS A C 1
ATOM 1132 O O . LYS A 1 142 ? 3.761 5.768 -16.122 1.00 94.94 142 LYS A O 1
ATOM 1137 N N . VAL A 1 143 ? 3.863 4.422 -17.922 1.00 95.62 143 VAL A N 1
ATOM 1138 C CA . VAL A 1 143 ? 2.448 4.023 -17.880 1.00 95.62 143 VAL A CA 1
ATOM 1139 C C . VAL A 1 143 ? 2.134 3.261 -16.592 1.00 95.62 143 VAL A C 1
ATOM 1141 O O . VAL A 1 143 ? 1.189 3.637 -15.899 1.00 95.62 143 VAL A O 1
ATOM 1144 N N . ILE A 1 144 ? 2.935 2.254 -16.233 1.00 96.69 144 ILE A N 1
ATOM 1145 C CA . ILE A 1 144 ? 2.733 1.463 -15.007 1.00 96.69 144 ILE A CA 1
ATOM 1146 C C . ILE A 1 144 ? 2.883 2.344 -13.763 1.00 96.69 144 ILE A C 1
ATOM 1148 O O . ILE A 1 144 ? 2.006 2.352 -12.901 1.00 96.69 144 ILE A O 1
ATOM 1152 N N . MET A 1 145 ? 3.954 3.138 -13.683 1.00 97.94 145 MET A N 1
ATOM 1153 C CA . MET A 1 145 ? 4.213 4.004 -12.531 1.00 97.94 145 MET A CA 1
ATOM 1154 C C . MET A 1 145 ? 3.131 5.069 -12.348 1.00 97.94 145 MET A C 1
ATOM 1156 O O . MET A 1 145 ? 2.740 5.337 -11.214 1.00 97.94 145 MET A O 1
ATOM 1160 N N . ARG A 1 146 ? 2.600 5.640 -13.438 1.00 97.94 146 ARG A N 1
ATOM 1161 C CA . ARG A 1 146 ? 1.472 6.580 -13.370 1.00 97.94 146 ARG A CA 1
ATOM 1162 C C . ARG A 1 146 ? 0.241 5.922 -12.751 1.00 97.94 146 ARG A C 1
ATOM 1164 O O . ARG A 1 146 ? -0.340 6.480 -11.829 1.00 97.94 146 ARG A O 1
ATOM 1171 N N . GLN A 1 147 ? -0.122 4.727 -13.208 1.00 98.00 147 GLN A N 1
ATOM 1172 C CA . GLN A 1 147 ? -1.285 4.011 -12.679 1.00 98.00 147 GLN A CA 1
ATOM 1173 C C . GLN A 1 147 ? -1.097 3.582 -11.218 1.00 98.00 147 GLN A C 1
ATOM 1175 O O . GLN A 1 147 ? -2.038 3.645 -10.430 1.00 98.00 147 GLN A O 1
ATOM 1180 N N . LEU A 1 148 ? 0.122 3.196 -10.827 1.00 98.12 148 LEU A N 1
ATOM 1181 C CA . LEU A 1 148 ? 0.446 2.908 -9.429 1.00 98.12 148 LEU A CA 1
ATOM 1182 C C . LEU A 1 148 ? 0.331 4.149 -8.545 1.00 98.12 148 LEU A C 1
ATOM 1184 O O . LEU A 1 148 ? -0.222 4.061 -7.452 1.00 98.12 148 LEU A O 1
ATOM 1188 N N . LEU A 1 149 ? 0.812 5.302 -9.012 1.00 98.19 149 LEU A N 1
ATOM 1189 C CA . LEU A 1 149 ? 0.657 6.574 -8.304 1.00 98.19 149 LEU A CA 1
ATOM 1190 C C . LEU A 1 149 ? -0.820 6.948 -8.143 1.00 98.19 149 LEU A C 1
ATOM 1192 O O . LEU A 1 149 ? -1.226 7.335 -7.051 1.00 98.19 149 LEU A O 1
ATOM 1196 N N . GLU A 1 150 ? -1.629 6.779 -9.190 1.00 98.00 150 GLU A N 1
ATOM 1197 C CA . GLU A 1 150 ? -3.079 6.997 -9.139 1.00 98.00 150 GLU A CA 1
ATOM 1198 C C . GLU A 1 150 ? -3.753 6.066 -8.113 1.00 98.00 150 GLU A C 1
ATOM 1200 O O . GLU A 1 150 ? -4.519 6.531 -7.270 1.00 98.00 150 GLU A O 1
ATOM 1205 N N . ALA A 1 151 ? -3.427 4.770 -8.113 1.00 98.00 151 ALA A N 1
ATOM 1206 C CA . ALA A 1 151 ? -3.967 3.810 -7.147 1.00 98.00 151 ALA A CA 1
ATOM 1207 C C . ALA A 1 151 ? -3.531 4.117 -5.701 1.00 98.00 151 ALA A C 1
ATOM 1209 O O . ALA A 1 151 ? -4.340 4.040 -4.772 1.00 98.00 151 ALA A O 1
ATOM 1210 N N . VAL A 1 152 ? -2.267 4.510 -5.500 1.00 98.00 152 VAL A N 1
ATOM 1211 C CA . VAL A 1 152 ? -1.743 4.932 -4.193 1.00 98.00 152 VAL A CA 1
ATOM 1212 C C . VAL A 1 152 ? -2.444 6.197 -3.701 1.00 98.00 152 VAL A C 1
ATOM 1214 O O . VAL A 1 152 ? -2.814 6.270 -2.529 1.00 98.00 152 VAL A O 1
ATOM 1217 N N . GLN A 1 153 ? -2.677 7.169 -4.584 1.00 95.81 153 GLN A N 1
ATOM 1218 C CA . GLN A 1 153 ? -3.416 8.380 -4.239 1.00 95.81 153 GLN A CA 1
ATOM 1219 C C . GLN A 1 153 ? -4.833 8.036 -3.764 1.00 95.81 153 GLN A C 1
ATOM 1221 O O . GLN A 1 153 ? -5.265 8.523 -2.723 1.00 95.81 153 GLN A O 1
ATOM 1226 N N . VAL A 1 154 ? -5.523 7.117 -4.451 1.00 92.25 154 VAL A N 1
ATOM 1227 C CA . VAL A 1 154 ? -6.869 6.677 -4.055 1.00 92.25 154 VAL A CA 1
ATOM 1228 C C . VAL A 1 154 ? -6.890 6.069 -2.650 1.00 92.25 154 VAL A C 1
ATOM 1230 O O . VAL A 1 154 ? -7.778 6.399 -1.862 1.00 92.25 154 VAL A O 1
ATOM 1233 N N . ILE A 1 155 ? -5.950 5.183 -2.304 1.00 91.44 155 ILE A N 1
ATOM 1234 C CA . ILE A 1 155 ? -5.930 4.594 -0.952 1.00 91.44 155 ILE A CA 1
ATOM 1235 C C . ILE A 1 155 ? -5.557 5.632 0.114 1.00 91.44 155 ILE A C 1
ATOM 1237 O O . ILE A 1 155 ? -6.089 5.585 1.223 1.00 91.44 155 ILE A O 1
ATOM 1241 N N . TYR A 1 156 ? -4.712 6.605 -0.232 1.00 87.38 156 TYR A N 1
ATOM 1242 C CA . TYR A 1 156 ? -4.318 7.700 0.654 1.00 87.38 156 TYR A CA 1
ATOM 1243 C C . TYR A 1 156 ? -5.463 8.650 0.959 1.00 87.38 156 TYR A C 1
ATOM 1245 O O . TYR A 1 156 ? -5.691 8.962 2.129 1.00 87.38 156 TYR A O 1
ATOM 1253 N N . ASP A 1 157 ? -6.220 9.045 -0.061 1.00 83.50 157 ASP A N 1
ATOM 1254 C CA . ASP A 1 157 ? -7.404 9.896 0.086 1.00 83.50 157 ASP A CA 1
ATOM 1255 C C . ASP A 1 157 ? -8.465 9.223 0.968 1.00 83.50 157 ASP A C 1
ATOM 1257 O O . ASP A 1 157 ? -9.240 9.881 1.660 1.00 83.50 157 ASP A O 1
ATOM 1261 N N . ARG A 1 158 ? -8.449 7.887 1.021 1.00 82.38 158 ARG A N 1
ATOM 1262 C CA . ARG A 1 158 ? -9.297 7.068 1.898 1.00 82.38 158 ARG A CA 1
ATOM 1263 C C . ARG A 1 158 ? -8.682 6.794 3.271 1.00 82.38 158 ARG A C 1
ATOM 1265 O O . ARG A 1 158 ? -9.232 6.015 4.049 1.00 82.38 158 ARG A O 1
ATOM 1272 N N . GLY A 1 159 ? -7.554 7.424 3.585 1.00 79.69 159 GLY A N 1
ATOM 1273 C CA . GLY A 1 159 ? -6.879 7.316 4.873 1.00 79.69 159 GLY A CA 1
ATOM 1274 C C . GLY A 1 159 ? -6.204 5.967 5.113 1.00 79.69 159 GLY A C 1
ATOM 1275 O O . GLY A 1 159 ? -6.100 5.551 6.266 1.00 79.69 159 GLY A O 1
ATOM 1276 N N . VAL A 1 160 ? -5.746 5.274 4.067 1.00 84.06 160 VAL A N 1
ATOM 1277 C CA . VAL A 1 160 ? -5.081 3.964 4.156 1.00 84.06 160 VAL A CA 1
ATOM 1278 C C . VAL A 1 160 ? -3.663 4.043 3.600 1.00 84.06 160 VAL A C 1
ATOM 1280 O O . VAL A 1 160 ? -3.426 4.633 2.554 1.00 84.06 160 VAL A O 1
ATOM 1283 N N . VAL A 1 161 ? -2.710 3.401 4.276 1.00 92.12 161 VAL A N 1
ATOM 1284 C CA . VAL A 1 161 ? -1.344 3.191 3.781 1.00 92.12 161 VAL A CA 1
ATOM 1285 C C . VAL A 1 161 ? -1.092 1.703 3.569 1.00 92.12 161 VAL A C 1
ATOM 1287 O O . VAL A 1 161 ? -1.354 0.899 4.458 1.00 92.12 161 VAL A O 1
ATOM 1290 N N . HIS A 1 162 ? -0.553 1.323 2.410 1.00 98.12 162 HIS A N 1
ATOM 1291 C CA . HIS A 1 162 ? -0.366 -0.090 2.058 1.00 98.12 162 HIS A CA 1
ATOM 1292 C C . HIS A 1 162 ? 0.796 -0.761 2.807 1.00 98.12 162 HIS A C 1
ATOM 1294 O O . HIS A 1 162 ? 0.693 -1.912 3.220 1.00 98.12 162 HIS A O 1
ATOM 1300 N N . ARG A 1 163 ? 1.911 -0.038 2.991 1.00 96.88 163 ARG A N 1
ATOM 1301 C CA . ARG A 1 163 ? 3.123 -0.468 3.726 1.00 96.88 163 ARG A CA 1
ATOM 1302 C C . ARG A 1 163 ? 3.870 -1.709 3.201 1.00 96.88 163 ARG A C 1
ATOM 1304 O O . ARG A 1 163 ? 4.819 -2.130 3.856 1.00 96.88 163 ARG A O 1
ATOM 1311 N N . ASP A 1 164 ? 3.466 -2.282 2.073 1.00 98.12 164 ASP A N 1
ATOM 1312 C CA . ASP A 1 164 ? 4.169 -3.397 1.418 1.00 98.12 164 ASP A CA 1
ATOM 1313 C C . ASP A 1 164 ? 4.008 -3.324 -0.106 1.00 98.12 164 ASP A C 1
ATOM 1315 O O . ASP A 1 164 ? 3.632 -4.290 -0.764 1.00 98.12 164 ASP A O 1
ATOM 1319 N N . LEU A 1 165 ? 4.229 -2.134 -0.665 1.00 98.44 165 LEU A N 1
ATOM 1320 C CA . LEU A 1 165 ? 4.294 -1.949 -2.108 1.00 98.44 165 LEU A CA 1
ATOM 1321 C C . LEU A 1 165 ? 5.592 -2.570 -2.626 1.00 98.44 165 LEU A C 1
ATOM 1323 O O . LEU A 1 165 ? 6.691 -2.165 -2.240 1.00 98.44 165 LEU A O 1
ATOM 1327 N N . LYS A 1 166 ? 5.433 -3.536 -3.524 1.00 97.50 166 LYS A N 1
ATOM 1328 C CA . LYS A 1 166 ? 6.499 -4.285 -4.189 1.00 97.50 166 LYS A CA 1
ATOM 1329 C C . LYS A 1 166 ? 5.998 -4.828 -5.522 1.00 97.50 166 LYS A C 1
ATOM 1331 O O . LYS A 1 166 ? 4.790 -4.819 -5.758 1.00 97.50 166 LYS A O 1
ATOM 1336 N N . THR A 1 167 ? 6.898 -5.291 -6.385 1.00 97.06 167 THR A N 1
ATOM 1337 C CA . THR A 1 167 ? 6.534 -5.815 -7.713 1.00 97.06 167 THR A CA 1
ATOM 1338 C C . THR A 1 167 ? 5.582 -7.014 -7.617 1.00 97.06 167 THR A C 1
ATOM 1340 O O . THR A 1 167 ? 4.671 -7.148 -8.427 1.00 97.06 167 THR A O 1
ATOM 1343 N N . GLU A 1 168 ? 5.692 -7.826 -6.570 1.00 97.69 168 GLU A N 1
ATOM 1344 C CA . GLU A 1 168 ? 4.807 -8.969 -6.329 1.00 97.69 168 GLU A CA 1
ATOM 1345 C C . GLU A 1 168 ? 3.371 -8.564 -5.928 1.00 97.69 168 GLU A C 1
ATOM 1347 O O . GLU A 1 168 ? 2.435 -9.329 -6.146 1.00 97.69 168 GLU A O 1
ATOM 1352 N N . ASN A 1 169 ? 3.172 -7.354 -5.386 1.00 98.50 169 ASN A N 1
ATOM 1353 C CA . ASN A 1 169 ? 1.864 -6.854 -4.930 1.00 98.50 169 ASN A CA 1
ATOM 1354 C C . ASN A 1 169 ? 1.176 -5.936 -5.959 1.00 98.50 169 ASN A C 1
ATOM 1356 O O . ASN A 1 169 ? 0.271 -5.163 -5.630 1.00 98.50 169 ASN A O 1
ATOM 1360 N N . VAL A 1 170 ? 1.600 -6.020 -7.220 1.00 98.31 170 VAL A N 1
ATOM 1361 C CA . VAL A 1 170 ? 1.012 -5.296 -8.349 1.00 98.31 170 VAL A CA 1
ATOM 1362 C C . VAL A 1 170 ? 0.627 -6.302 -9.421 1.00 98.31 170 VAL A C 1
ATOM 1364 O O . VAL A 1 170 ? 1.503 -6.911 -10.021 1.00 98.31 170 VAL A O 1
ATOM 1367 N N . LEU A 1 171 ? -0.662 -6.450 -9.718 1.00 98.00 171 LEU A N 1
ATOM 1368 C CA . LEU A 1 171 ? -1.121 -7.224 -10.869 1.00 98.00 171 LEU A CA 1
ATOM 1369 C C . LEU A 1 171 ? -1.121 -6.368 -12.131 1.00 98.00 171 LEU A C 1
ATOM 1371 O O . LEU A 1 171 ? -1.669 -5.270 -12.147 1.00 98.00 171 LEU A O 1
ATOM 1375 N N . ILE A 1 172 ? -0.570 -6.918 -13.201 1.00 96.69 172 ILE A N 1
ATOM 1376 C CA . ILE A 1 172 ? -0.581 -6.376 -14.549 1.00 96.69 172 ILE A CA 1
ATOM 1377 C C . ILE A 1 172 ? -1.594 -7.158 -15.378 1.00 96.69 172 ILE A C 1
ATOM 1379 O O . ILE A 1 172 ? -1.390 -8.331 -15.703 1.00 96.69 172 ILE A O 1
ATOM 1383 N N . GLU A 1 173 ? -2.691 -6.491 -15.716 1.00 94.94 173 GLU A N 1
ATOM 1384 C CA . GLU A 1 173 ? -3.626 -6.908 -16.752 1.00 94.94 173 GLU A CA 1
ATOM 1385 C C . GLU A 1 173 ? -3.128 -6.363 -18.087 1.00 94.94 173 GLU A C 1
ATOM 1387 O O . GLU A 1 173 ? -2.995 -5.150 -18.250 1.00 94.94 173 GLU A O 1
ATOM 1392 N N . SER A 1 174 ? -2.783 -7.246 -19.024 1.00 91.12 174 SER A N 1
ATOM 1393 C CA . SER A 1 174 ? -2.228 -6.812 -20.308 1.00 91.12 174 SER A CA 1
ATOM 1394 C C . SER A 1 174 ? -2.680 -7.669 -21.482 1.00 91.12 174 SER A C 1
ATOM 1396 O O . SER A 1 174 ? -2.670 -8.899 -21.417 1.00 91.12 174 SER A O 1
ATOM 1398 N N . ASP A 1 175 ? -3.038 -6.997 -22.573 1.00 86.69 175 ASP A N 1
ATOM 1399 C CA . ASP A 1 175 ? -3.281 -7.581 -23.889 1.00 86.69 175 ASP A CA 1
ATOM 1400 C C . ASP A 1 175 ? -2.654 -6.703 -24.990 1.00 86.69 175 ASP A C 1
ATOM 1402 O O . ASP A 1 175 ? -1.830 -5.834 -24.715 1.00 86.69 175 ASP A O 1
ATOM 1406 N N . SER A 1 176 ? -3.004 -6.933 -26.258 1.00 78.38 176 SER A N 1
ATOM 1407 C CA . SER A 1 176 ? -2.437 -6.206 -27.403 1.00 78.38 176 SER A CA 1
ATOM 1408 C C . SER A 1 176 ? -2.656 -4.684 -27.381 1.00 78.38 176 SER A C 1
ATOM 1410 O O . SER A 1 176 ? -1.973 -3.972 -28.113 1.00 78.38 176 SER A O 1
ATOM 1412 N N . SER A 1 177 ? -3.614 -4.180 -26.603 1.00 80.62 177 SER A N 1
ATOM 1413 C CA . SER A 1 177 ? -4.014 -2.765 -26.575 1.00 80.62 177 SER A CA 1
ATOM 1414 C C . SER A 1 177 ? -4.257 -2.206 -25.172 1.00 80.62 177 SER A C 1
ATOM 1416 O O . SER A 1 177 ? -4.462 -1.000 -25.016 1.00 80.62 177 SER A O 1
ATOM 1418 N N . HIS A 1 178 ? -4.241 -3.065 -24.156 1.00 87.75 178 HIS A N 1
ATOM 1419 C CA . HIS A 1 178 ? -4.556 -2.725 -22.782 1.00 87.75 178 HIS A CA 1
ATOM 1420 C C . HIS A 1 178 ? -3.383 -3.047 -21.856 1.00 87.75 178 HIS A C 1
ATOM 1422 O O . HIS A 1 178 ? -2.762 -4.100 -21.975 1.00 87.75 178 HIS A O 1
ATOM 1428 N N . LEU A 1 179 ? -3.092 -2.134 -20.928 1.00 92.94 179 LEU A N 1
ATOM 1429 C CA . LEU A 1 179 ? -2.121 -2.318 -19.854 1.00 92.94 179 LEU A CA 1
ATOM 1430 C C . LEU A 1 179 ? -2.664 -1.625 -18.604 1.00 92.94 179 LEU A C 1
ATOM 1432 O O . LEU A 1 179 ? -2.714 -0.393 -18.567 1.00 92.94 179 LEU A O 1
ATOM 1436 N N . GLN A 1 180 ? -3.066 -2.405 -17.604 1.00 96.06 180 GLN A N 1
ATOM 1437 C CA . GLN A 1 180 ? -3.626 -1.906 -16.355 1.00 96.06 180 GLN A CA 1
ATOM 1438 C C . GLN A 1 180 ? -2.948 -2.546 -15.134 1.00 96.06 180 GLN A C 1
ATOM 1440 O O . GLN A 1 180 ? -2.934 -3.765 -14.971 1.00 96.06 180 GLN A O 1
ATOM 1445 N N . ALA A 1 181 ? -2.410 -1.709 -14.252 1.00 97.62 181 ALA A N 1
ATOM 1446 C CA . ALA A 1 181 ? -1.857 -2.084 -12.962 1.00 97.62 181 ALA A CA 1
ATOM 1447 C C . ALA A 1 181 ? -2.940 -2.048 -11.876 1.00 97.62 181 ALA A C 1
ATOM 1449 O O . ALA A 1 181 ? -3.745 -1.113 -11.825 1.00 97.62 181 ALA A O 1
ATOM 1450 N N . HIS A 1 182 ? -2.924 -3.048 -10.995 1.00 97.75 182 HIS A N 1
ATOM 1451 C CA . HIS A 1 182 ? -3.829 -3.181 -9.858 1.00 97.75 182 HIS A CA 1
ATOM 1452 C C . HIS A 1 182 ? -3.062 -3.530 -8.580 1.00 97.75 182 HIS A C 1
ATOM 1454 O O . HIS A 1 182 ? -2.313 -4.503 -8.557 1.00 97.75 182 HIS A O 1
ATOM 1460 N N . LEU A 1 183 ? -3.280 -2.776 -7.503 1.00 98.25 183 LEU A N 1
ATOM 1461 C CA . LEU A 1 183 ? -2.761 -3.099 -6.175 1.00 98.25 183 LEU A CA 1
ATOM 1462 C C . LEU A 1 183 ? -3.519 -4.279 -5.561 1.00 98.25 183 LEU A C 1
ATOM 1464 O O . LEU A 1 183 ? -4.751 -4.356 -5.655 1.00 98.25 183 LEU A O 1
ATOM 1468 N N . ILE A 1 184 ? -2.772 -5.158 -4.897 1.00 98.00 184 ILE A N 1
ATOM 1469 C CA . ILE A 1 184 ? -3.269 -6.317 -4.147 1.00 98.00 184 ILE A CA 1
ATOM 1470 C C . ILE A 1 184 ? -2.578 -6.413 -2.782 1.00 98.00 184 ILE A C 1
ATOM 1472 O O . ILE A 1 184 ? -1.586 -5.740 -2.553 1.00 98.00 184 ILE A O 1
ATOM 1476 N N . ASP A 1 185 ? -3.069 -7.307 -1.918 1.00 96.88 185 ASP A N 1
ATOM 1477 C CA . ASP A 1 185 ? -2.462 -7.665 -0.623 1.00 96.88 185 ASP A CA 1
ATOM 1478 C C . ASP A 1 185 ? -2.360 -6.502 0.382 1.00 96.88 185 ASP A C 1
ATOM 1480 O O . ASP A 1 185 ? -1.327 -5.868 0.593 1.00 96.88 185 ASP A O 1
ATOM 1484 N N . PHE A 1 186 ? -3.464 -6.274 1.093 1.00 95.19 186 PHE A N 1
ATOM 1485 C CA . PHE A 1 186 ? -3.542 -5.281 2.163 1.00 95.19 186 PHE A CA 1
ATOM 1486 C C . PHE A 1 186 ? -3.196 -5.882 3.539 1.00 95.19 186 PHE A C 1
ATOM 1488 O O . PHE A 1 186 ? -3.468 -5.258 4.568 1.00 95.19 186 PHE A O 1
ATOM 1495 N N . GLY A 1 187 ? -2.558 -7.058 3.599 1.00 92.56 187 GLY A N 1
ATOM 1496 C CA . GLY A 1 187 ? -2.229 -7.744 4.853 1.00 92.56 187 GLY A CA 1
ATOM 1497 C C . GLY A 1 187 ? -1.246 -6.976 5.750 1.00 92.56 187 GLY A C 1
ATOM 1498 O O . GLY A 1 187 ? -1.249 -7.125 6.977 1.00 92.56 187 GLY A O 1
ATOM 1499 N N . CYS A 1 188 ? -0.423 -6.101 5.160 1.00 93.44 188 CYS A N 1
ATOM 1500 C CA . CYS A 1 188 ? 0.473 -5.190 5.886 1.00 93.44 188 CYS A CA 1
ATOM 1501 C C . CYS A 1 188 ? -0.075 -3.765 6.050 1.00 93.44 188 CYS A C 1
ATOM 1503 O O . CYS A 1 188 ? 0.556 -2.959 6.747 1.00 93.44 188 CYS A O 1
ATOM 1505 N N . ALA A 1 189 ? -1.216 -3.463 5.427 1.00 91.75 189 ALA A N 1
ATOM 1506 C CA . ALA A 1 189 ? -1.776 -2.126 5.386 1.00 91.75 189 ALA A CA 1
ATOM 1507 C C . ALA A 1 189 ? -2.254 -1.655 6.766 1.00 91.75 189 ALA A C 1
ATOM 1509 O O . ALA A 1 189 ? -2.464 -2.431 7.702 1.00 91.75 189 ALA A O 1
ATOM 1510 N N . ASP A 1 190 ? -2.384 -0.342 6.906 1.00 85.06 190 ASP A N 1
ATOM 1511 C CA . ASP A 1 190 ? -2.787 0.304 8.150 1.00 85.06 190 ASP A CA 1
ATOM 1512 C C . ASP A 1 190 ? -3.495 1.630 7.842 1.00 85.06 190 ASP A C 1
ATOM 1514 O O . ASP A 1 190 ? -3.445 2.133 6.717 1.00 85.06 190 ASP A O 1
ATOM 1518 N N . LEU A 1 191 ? -4.135 2.224 8.844 1.00 81.69 191 LEU A N 1
ATOM 1519 C CA . LEU A 1 191 ? -4.697 3.564 8.714 1.00 81.69 191 LEU A CA 1
ATOM 1520 C C . LEU A 1 191 ? -3.572 4.604 8.654 1.00 81.69 191 LEU A C 1
ATOM 1522 O O . LEU A 1 191 ? -2.607 4.563 9.433 1.00 81.69 191 LEU A O 1
ATOM 1526 N N . LEU A 1 192 ? -3.720 5.553 7.730 1.00 79.94 192 LEU A N 1
ATOM 1527 C CA . LEU A 1 192 ? -2.870 6.727 7.614 1.00 79.94 192 LEU A CA 1
ATOM 1528 C C . LEU A 1 192 ? -2.956 7.544 8.908 1.00 79.94 192 LEU A C 1
ATOM 1530 O O . LEU A 1 192 ? -4.032 7.779 9.457 1.00 79.94 192 LEU A O 1
ATOM 1534 N N . ARG A 1 193 ? -1.796 7.972 9.397 1.00 79.38 193 ARG A N 1
ATOM 1535 C CA . ARG A 1 193 ? -1.637 8.723 10.641 1.00 79.38 193 ARG A CA 1
ATOM 1536 C C . ARG A 1 193 ? -0.416 9.632 10.534 1.00 79.38 193 ARG A C 1
ATOM 1538 O O . ARG A 1 193 ? 0.550 9.275 9.861 1.00 79.38 193 ARG A O 1
ATOM 1545 N N . ASP A 1 194 ? -0.429 10.744 11.261 1.00 80.44 194 ASP A N 1
ATOM 1546 C CA . ASP A 1 194 ? 0.694 11.699 11.266 1.00 80.44 194 ASP A CA 1
ATOM 1547 C C . ASP A 1 194 ? 1.911 11.164 12.031 1.00 80.44 194 ASP A C 1
ATOM 1549 O O . ASP A 1 194 ? 3.054 11.538 11.780 1.00 80.44 194 ASP A O 1
ATOM 1553 N N . ARG A 1 195 ? 1.666 10.268 12.994 1.00 82.44 195 ARG A N 1
ATOM 1554 C CA . ARG A 1 195 ? 2.706 9.691 13.850 1.00 82.44 195 ARG A CA 1
ATOM 1555 C C . ARG A 1 195 ? 3.464 8.591 13.100 1.00 82.44 195 ARG A C 1
ATOM 1557 O O . ARG A 1 195 ? 2.827 7.796 12.410 1.00 82.44 195 ARG A O 1
ATOM 1564 N N . PRO A 1 196 ? 4.781 8.444 13.303 1.00 90.81 196 PRO A N 1
ATOM 1565 C CA . PRO A 1 196 ? 5.530 7.376 12.660 1.00 90.81 196 PRO A CA 1
ATOM 1566 C C . PRO A 1 196 ? 5.081 5.991 13.140 1.00 90.81 196 PRO A C 1
ATOM 1568 O O . PRO A 1 196 ? 4.736 5.780 14.307 1.00 90.81 196 PRO A O 1
ATOM 1571 N N . PHE A 1 197 ? 5.158 5.017 12.240 1.00 87.12 197 PHE A N 1
ATOM 1572 C CA . PHE A 1 197 ? 5.077 3.602 12.561 1.00 87.12 197 PHE A CA 1
ATOM 1573 C C . PHE A 1 197 ? 6.389 3.144 13.197 1.00 87.12 197 PHE A C 1
ATOM 1575 O O . PHE A 1 197 ? 7.460 3.330 12.628 1.00 87.12 197 PHE A O 1
ATOM 1582 N N . THR A 1 198 ? 6.290 2.506 14.362 1.00 92.69 198 THR A N 1
ATOM 1583 C CA . THR A 1 198 ? 7.434 1.977 15.130 1.00 92.69 198 THR A CA 1
ATOM 1584 C C . THR A 1 198 ? 7.494 0.450 15.144 1.00 92.69 198 THR A C 1
ATOM 1586 O O . THR A 1 198 ? 8.411 -0.138 15.708 1.00 92.69 198 THR A O 1
ATOM 1589 N N . LYS A 1 199 ? 6.511 -0.215 14.525 1.00 90.31 199 LYS A N 1
ATOM 1590 C CA . LYS A 1 199 ? 6.489 -1.667 14.330 1.00 90.31 199 LYS A CA 1
ATOM 1591 C C . LYS A 1 199 ? 6.668 -1.979 12.854 1.00 90.31 199 LYS A C 1
ATOM 1593 O O . LYS A 1 199 ? 5.852 -1.542 12.035 1.00 90.31 199 LYS A O 1
ATOM 1598 N N . PHE A 1 200 ? 7.685 -2.777 12.547 1.00 92.00 200 PHE A N 1
ATOM 1599 C CA . PHE A 1 200 ? 7.951 -3.237 11.192 1.00 92.00 200 PHE A CA 1
ATOM 1600 C C . PHE A 1 200 ? 6.786 -4.058 10.633 1.00 92.00 200 PHE A C 1
ATOM 1602 O O . PHE A 1 200 ? 6.217 -4.901 11.333 1.00 92.00 200 PHE A O 1
ATOM 1609 N N . ARG A 1 201 ? 6.461 -3.807 9.365 1.00 93.12 201 ARG A N 1
ATOM 1610 C CA . ARG A 1 201 ? 5.610 -4.627 8.496 1.00 93.12 201 ARG A CA 1
ATOM 1611 C C . ARG A 1 201 ? 6.122 -4.473 7.064 1.00 93.12 201 ARG A C 1
ATOM 1613 O O . ARG A 1 201 ? 6.775 -3.472 6.779 1.00 93.12 201 ARG A O 1
ATOM 1620 N N . GLY A 1 202 ? 5.779 -5.428 6.209 1.00 95.19 202 GLY A N 1
ATOM 1621 C CA . GLY A 1 202 ? 6.169 -5.442 4.804 1.00 95.19 202 GLY A CA 1
ATOM 1622 C C . GLY A 1 202 ? 7.543 -6.059 4.554 1.00 95.19 202 GLY A C 1
ATOM 1623 O O . GLY A 1 202 ? 8.088 -6.791 5.385 1.00 95.19 202 GLY A O 1
ATOM 1624 N N . THR A 1 203 ? 8.084 -5.774 3.375 1.00 96.25 203 THR A N 1
ATOM 1625 C CA . THR A 1 203 ? 9.269 -6.430 2.824 1.00 96.25 203 THR A CA 1
ATOM 1626 C C . THR A 1 203 ? 10.521 -5.569 3.005 1.00 96.25 203 THR A C 1
ATOM 1628 O O . THR A 1 203 ? 10.610 -4.446 2.507 1.00 96.25 203 THR A O 1
ATOM 1631 N N . THR A 1 204 ? 11.539 -6.113 3.681 1.00 95.25 204 THR A N 1
ATOM 1632 C CA . THR A 1 204 ? 12.764 -5.388 4.077 1.00 95.25 204 THR A CA 1
ATOM 1633 C C . THR A 1 204 ? 13.458 -4.666 2.921 1.00 95.25 204 THR A C 1
ATOM 1635 O O . THR A 1 204 ? 13.902 -3.536 3.092 1.00 95.25 204 THR A O 1
ATOM 1638 N N . LEU A 1 205 ? 13.540 -5.283 1.737 1.00 94.88 205 LEU A N 1
ATOM 1639 C CA . LEU A 1 205 ? 14.257 -4.710 0.585 1.00 94.88 205 LEU A CA 1
ATOM 1640 C C . LEU A 1 205 ? 13.557 -3.498 -0.047 1.00 94.88 205 LEU A C 1
ATOM 1642 O O . LEU A 1 205 ? 14.204 -2.722 -0.745 1.00 94.88 205 LEU A O 1
ATOM 1646 N N . TYR A 1 206 ? 12.270 -3.314 0.244 1.00 96.12 206 TYR A N 1
ATOM 1647 C CA . TYR A 1 206 ? 11.471 -2.164 -0.177 1.00 96.12 206 TYR A CA 1
ATOM 1648 C C . TYR A 1 206 ? 11.340 -1.111 0.928 1.00 96.12 206 TYR A C 1
ATOM 1650 O O . TYR A 1 206 ? 10.697 -0.082 0.744 1.00 96.12 206 TYR A O 1
ATOM 1658 N N . THR A 1 207 ? 11.941 -1.350 2.094 1.00 95.75 207 THR A N 1
ATOM 1659 C CA . THR A 1 207 ? 11.816 -0.470 3.257 1.00 95.75 207 THR A CA 1
ATOM 1660 C C . THR A 1 207 ? 12.760 0.724 3.148 1.00 95.75 207 THR A C 1
ATOM 1662 O O . THR A 1 207 ? 13.912 0.583 2.742 1.00 95.75 207 THR A O 1
ATOM 1665 N N . ALA A 1 208 ? 12.259 1.897 3.533 1.00 95.50 208 ALA A N 1
ATOM 1666 C CA . ALA A 1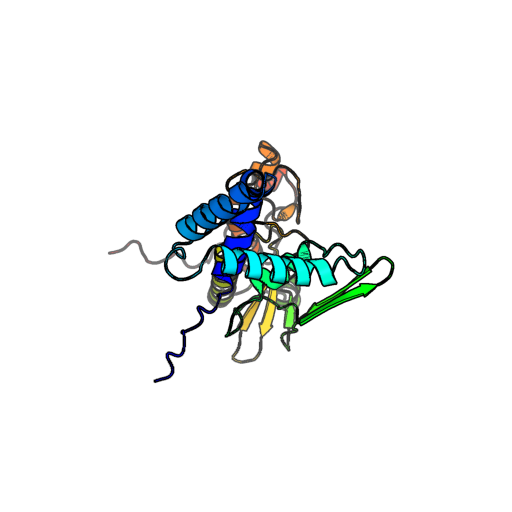 208 ? 12.998 3.152 3.501 1.00 95.50 208 ALA A CA 1
ATOM 1667 C C . ALA A 1 208 ? 14.138 3.187 4.545 1.00 95.50 208 ALA A C 1
ATOM 1669 O O . ALA A 1 208 ? 14.023 2.546 5.599 1.00 95.50 208 ALA A O 1
ATOM 1670 N N . PRO A 1 209 ? 15.250 3.896 4.269 1.00 95.62 209 PRO A N 1
ATOM 1671 C CA . PRO A 1 209 ? 16.463 3.858 5.086 1.00 95.62 209 PRO A CA 1
ATOM 1672 C C . PRO A 1 209 ? 16.238 4.332 6.524 1.00 95.62 209 PRO A C 1
ATOM 1674 O O . PRO A 1 209 ? 16.871 3.794 7.434 1.00 95.62 209 PRO A O 1
ATOM 1677 N N . GLU A 1 210 ? 15.298 5.256 6.753 1.00 95.69 210 GLU A N 1
ATOM 1678 C CA . GLU A 1 210 ? 14.972 5.776 8.084 1.00 95.69 210 GLU A CA 1
ATOM 1679 C C . GLU A 1 210 ? 14.490 4.687 9.057 1.00 95.69 210 GLU A C 1
ATOM 1681 O O . GLU A 1 210 ? 14.661 4.809 10.271 1.00 95.69 210 GLU A O 1
ATOM 1686 N N . TRP A 1 211 ? 13.963 3.564 8.555 1.00 97.06 211 TRP A N 1
ATOM 1687 C CA . TRP A 1 211 ? 13.643 2.424 9.411 1.00 97.06 211 TRP A CA 1
ATOM 1688 C C . TRP A 1 211 ? 14.896 1.854 10.082 1.00 97.06 211 TRP A C 1
ATOM 1690 O O . TRP A 1 211 ? 14.881 1.556 11.273 1.00 97.06 211 TRP A O 1
ATOM 1700 N N . PHE A 1 212 ? 15.991 1.723 9.336 1.00 95.81 212 PHE A N 1
ATOM 1701 C CA . PHE A 1 212 ? 17.218 1.102 9.831 1.00 95.81 212 PHE A CA 1
ATOM 1702 C C . PHE A 1 212 ? 18.062 2.052 10.684 1.00 95.81 212 PHE A C 1
ATOM 1704 O O . PHE A 1 212 ? 18.870 1.589 11.488 1.00 95.81 212 PHE A O 1
ATOM 1711 N N . THR A 1 213 ? 17.873 3.365 10.537 1.00 94.12 213 THR A N 1
ATOM 1712 C CA . THR A 1 213 ? 18.583 4.377 11.331 1.00 94.12 213 THR A CA 1
ATOM 1713 C C . THR A 1 213 ? 17.785 4.843 12.548 1.00 94.12 213 THR A C 1
ATOM 1715 O O . THR A 1 213 ? 18.375 5.126 13.587 1.00 94.12 213 THR A O 1
ATOM 1718 N N . GLU A 1 214 ? 16.453 4.901 12.457 1.00 95.50 214 GLU A N 1
ATOM 1719 C CA . GLU A 1 214 ? 15.590 5.522 13.474 1.00 95.50 214 GLU A CA 1
ATOM 1720 C C . GLU A 1 214 ? 14.500 4.593 14.036 1.00 95.50 214 GLU A C 1
ATOM 1722 O O . GLU A 1 214 ? 13.833 4.964 15.005 1.00 95.50 214 GLU A O 1
ATOM 1727 N N . ASN A 1 215 ? 14.299 3.397 13.463 1.00 95.75 215 ASN A N 1
ATOM 1728 C CA . ASN A 1 215 ? 13.170 2.498 13.763 1.00 95.75 215 ASN A CA 1
ATOM 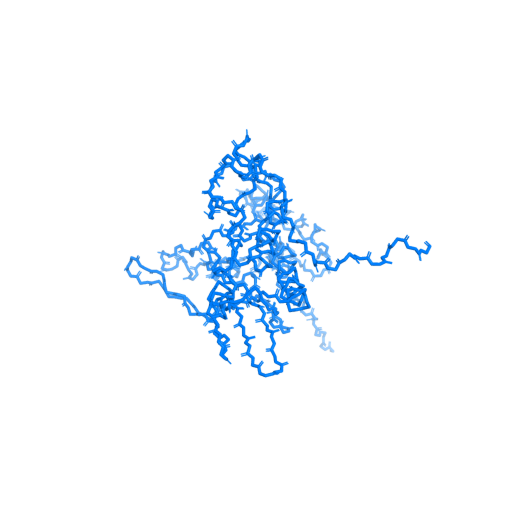1729 C C . ASN A 1 215 ? 11.800 3.188 13.636 1.00 95.75 215 ASN A C 1
ATOM 1731 O O . ASN A 1 215 ? 10.866 2.926 14.404 1.00 95.75 215 ASN A O 1
ATOM 1735 N N . LYS A 1 216 ? 11.686 4.110 12.675 1.00 95.56 216 LYS A N 1
ATOM 1736 C CA . LYS A 1 216 ? 10.488 4.910 12.420 1.00 95.56 216 LYS A CA 1
ATOM 1737 C C . LYS A 1 216 ? 10.242 5.015 10.925 1.00 95.56 216 LYS A C 1
ATOM 1739 O O . LYS A 1 216 ? 11.170 5.232 10.162 1.00 95.56 216 LYS A O 1
ATOM 1744 N N . LEU A 1 217 ? 8.981 4.899 10.524 1.00 95.62 217 LEU A N 1
ATOM 1745 C CA . LEU A 1 217 ? 8.538 5.148 9.152 1.00 95.62 217 LEU A CA 1
ATOM 1746 C C . LEU A 1 217 ? 7.328 6.071 9.164 1.00 95.62 217 LEU A C 1
ATOM 1748 O O . LEU A 1 217 ? 6.354 5.796 9.864 1.00 95.62 217 LEU A O 1
ATOM 1752 N N . HIS A 1 218 ? 7.349 7.129 8.361 1.00 93.88 218 HIS A N 1
ATOM 1753 C CA . HIS A 1 218 ? 6.144 7.907 8.079 1.00 93.88 218 HIS A CA 1
ATOM 1754 C C . HIS A 1 218 ? 5.453 7.316 6.851 1.00 93.88 218 HIS A C 1
ATOM 1756 O O . HIS A 1 218 ? 6.117 6.925 5.893 1.00 93.88 218 HIS A O 1
ATOM 1762 N N . GLY A 1 219 ? 4.119 7.226 6.881 1.00 89.81 219 GLY A N 1
ATOM 1763 C CA . GLY A 1 219 ? 3.351 6.533 5.840 1.00 89.81 219 GLY A CA 1
ATOM 1764 C C . GLY A 1 219 ? 3.669 7.035 4.428 1.00 89.81 219 GLY A C 1
ATOM 1765 O O . GLY A 1 219 ? 4.020 6.236 3.558 1.00 89.81 219 GLY A O 1
ATOM 1766 N N . VAL A 1 220 ? 3.628 8.361 4.253 1.00 92.69 220 VAL A N 1
ATOM 1767 C CA . VAL A 1 220 ? 3.845 9.041 2.966 1.00 92.69 220 VAL A CA 1
ATOM 1768 C C . VAL A 1 220 ? 5.278 8.866 2.458 1.00 92.69 220 VAL A C 1
ATOM 1770 O O . VAL A 1 220 ? 5.469 8.337 1.364 1.00 92.69 220 VAL A O 1
ATOM 1773 N N . SER A 1 221 ? 6.296 9.236 3.247 1.00 95.38 221 SER A N 1
ATOM 1774 C CA . SER A 1 221 ? 7.705 9.137 2.817 1.00 95.38 221 SER A CA 1
ATOM 1775 C C . SER A 1 221 ? 8.112 7.695 2.510 1.00 95.38 221 SER A C 1
ATOM 1777 O O . SER A 1 221 ? 8.743 7.425 1.489 1.00 95.38 221 SER A O 1
ATOM 1779 N N . SER A 1 222 ? 7.667 6.751 3.344 1.00 96.00 222 SER A N 1
ATOM 1780 C CA . SER A 1 222 ? 7.934 5.327 3.161 1.00 96.00 222 SER A CA 1
ATOM 1781 C C . SER A 1 222 ? 7.330 4.788 1.864 1.00 96.00 222 SER A C 1
ATOM 1783 O O . SER A 1 222 ? 7.922 3.927 1.217 1.00 96.00 222 SER A O 1
ATOM 1785 N N . THR A 1 223 ? 6.161 5.282 1.463 1.00 97.69 223 THR A N 1
ATOM 1786 C CA . THR A 1 223 ? 5.492 4.853 0.226 1.00 97.69 223 THR A CA 1
ATOM 1787 C C . THR A 1 223 ? 6.185 5.403 -1.012 1.00 97.69 223 THR A C 1
ATOM 1789 O O . THR A 1 223 ? 6.390 4.661 -1.969 1.00 97.69 223 THR A O 1
ATOM 1792 N N . VAL A 1 224 ? 6.633 6.663 -0.973 1.00 97.50 224 VAL A N 1
ATOM 1793 C CA . VAL A 1 224 ? 7.447 7.251 -2.050 1.00 97.50 224 VAL A CA 1
ATOM 1794 C C . VAL A 1 224 ? 8.729 6.440 -2.264 1.00 97.50 224 VAL A C 1
ATOM 1796 O O . VAL A 1 224 ? 9.095 6.144 -3.402 1.00 97.50 224 VAL A O 1
ATOM 1799 N N . TRP A 1 225 ? 9.380 6.003 -1.182 1.00 96.69 225 TRP A N 1
ATOM 1800 C CA . TRP A 1 225 ? 10.554 5.132 -1.270 1.00 96.69 225 TRP A CA 1
ATOM 1801 C C . TRP A 1 225 ? 10.247 3.769 -1.913 1.00 96.69 225 TRP A C 1
ATOM 1803 O O . TRP A 1 225 ? 10.994 3.312 -2.784 1.00 96.69 225 TRP A O 1
ATOM 1813 N N . GLN A 1 226 ? 9.148 3.121 -1.516 1.00 97.69 226 GLN A N 1
ATOM 1814 C CA . GLN A 1 226 ? 8.731 1.837 -2.092 1.00 97.69 226 GLN A CA 1
ATOM 1815 C C . GLN A 1 226 ? 8.449 1.963 -3.597 1.00 97.69 226 GLN A C 1
ATOM 1817 O O . GLN A 1 226 ? 8.956 1.165 -4.381 1.00 97.69 226 GLN A O 1
ATOM 1822 N N . LEU A 1 227 ? 7.738 3.015 -4.019 1.00 97.81 227 LEU A N 1
ATOM 1823 C CA . LEU A 1 227 ? 7.475 3.300 -5.435 1.00 97.81 227 LEU A CA 1
ATOM 1824 C C . LEU A 1 227 ? 8.766 3.526 -6.230 1.00 97.81 227 LEU A C 1
ATOM 1826 O O . LEU A 1 227 ? 8.926 2.983 -7.322 1.00 97.81 227 LEU A O 1
ATOM 1830 N N . ARG A 1 228 ? 9.724 4.271 -5.667 1.00 95.06 228 ARG A N 1
ATOM 1831 C CA . ARG A 1 228 ? 11.054 4.444 -6.270 1.00 95.06 228 ARG A CA 1
ATOM 1832 C C . ARG A 1 228 ? 11.794 3.110 -6.406 1.00 95.06 228 ARG A C 1
ATOM 1834 O O . ARG A 1 228 ? 12.473 2.898 -7.403 1.00 95.06 228 ARG A O 1
ATOM 1841 N N . THR A 1 229 ? 11.662 2.219 -5.425 1.00 95.06 229 THR A N 1
ATOM 1842 C CA . THR A 1 229 ? 12.284 0.884 -5.444 1.00 95.06 229 THR A CA 1
ATOM 1843 C C . THR A 1 229 ? 11.674 0.005 -6.540 1.00 95.06 229 THR A C 1
ATOM 1845 O O . THR A 1 229 ? 12.426 -0.609 -7.289 1.00 95.06 229 THR A O 1
ATOM 1848 N N . ILE A 1 230 ? 10.344 0.019 -6.701 1.00 96.19 230 ILE A N 1
ATOM 1849 C CA . ILE A 1 230 ? 9.644 -0.664 -7.805 1.00 96.19 230 ILE A CA 1
ATOM 1850 C C . ILE A 1 230 ? 10.133 -0.142 -9.160 1.00 96.19 230 ILE A C 1
ATOM 1852 O O . ILE A 1 230 ? 10.494 -0.937 -10.023 1.00 96.19 230 ILE A O 1
ATOM 1856 N N . MET A 1 231 ? 10.186 1.182 -9.340 1.00 94.81 231 MET A N 1
ATOM 1857 C CA . MET A 1 231 ? 10.630 1.799 -10.594 1.00 94.81 231 MET A CA 1
ATOM 1858 C C . MET A 1 231 ? 12.068 1.399 -10.962 1.00 94.81 231 MET A C 1
ATOM 1860 O O . MET A 1 231 ? 12.341 1.058 -12.109 1.00 94.81 231 MET A O 1
ATOM 1864 N N . ASP A 1 232 ? 12.982 1.420 -9.987 1.00 90.75 232 ASP A N 1
ATOM 1865 C CA . ASP A 1 232 ? 14.382 1.012 -10.168 1.00 90.75 232 ASP A CA 1
ATOM 1866 C C . ASP A 1 232 ? 14.480 -0.476 -10.556 1.00 90.75 232 ASP A C 1
ATOM 1868 O O . ASP A 1 232 ? 15.235 -0.845 -11.455 1.00 90.75 232 ASP A O 1
ATOM 1872 N N . GLU A 1 233 ? 13.662 -1.329 -9.932 1.00 91.50 233 GLU A N 1
ATOM 1873 C CA . GLU A 1 233 ? 13.630 -2.764 -10.213 1.00 91.50 233 GLU A CA 1
ATOM 1874 C C . GLU A 1 233 ? 13.163 -3.079 -11.640 1.00 91.50 233 GLU A C 1
ATOM 1876 O O . GLU A 1 233 ? 13.818 -3.859 -12.335 1.00 91.50 233 GLU A O 1
ATOM 1881 N N . ILE A 1 234 ? 12.083 -2.446 -12.110 1.00 92.19 234 ILE A N 1
ATOM 1882 C CA . ILE A 1 234 ? 11.506 -2.733 -13.435 1.00 92.19 234 ILE A CA 1
ATOM 1883 C C . ILE A 1 234 ? 12.287 -2.101 -14.596 1.00 92.19 234 ILE A C 1
ATOM 1885 O O . ILE A 1 234 ? 12.315 -2.677 -15.686 1.00 92.19 234 ILE A O 1
ATOM 1889 N N . LEU A 1 235 ? 12.973 -0.974 -14.363 1.00 89.56 235 LEU A N 1
ATOM 1890 C CA . LEU A 1 235 ? 13.865 -0.351 -15.352 1.00 89.56 235 LEU A CA 1
ATOM 1891 C C . LEU A 1 235 ? 15.171 -1.120 -15.541 1.00 89.56 235 LEU A C 1
ATOM 1893 O O . LEU A 1 235 ? 15.764 -1.080 -16.614 1.00 89.56 235 LEU A O 1
ATOM 1897 N N . HIS A 1 236 ? 15.651 -1.799 -14.499 1.00 86.12 236 HIS A N 1
ATOM 1898 C CA . HIS A 1 236 ? 16.972 -2.424 -14.525 1.00 86.12 236 HIS A CA 1
ATOM 1899 C C . HIS A 1 236 ? 16.943 -3.952 -14.468 1.00 86.12 236 HIS A C 1
ATOM 1901 O O . HIS A 1 236 ? 18.012 -4.563 -14.541 1.00 86.12 236 HIS A O 1
ATOM 1907 N N . LEU A 1 237 ? 15.759 -4.562 -14.328 1.00 86.38 237 LEU A N 1
ATOM 1908 C CA . LEU A 1 237 ? 15.562 -6.009 -14.183 1.00 86.38 237 LEU A CA 1
ATOM 1909 C C . LEU A 1 237 ? 16.440 -6.601 -13.060 1.00 86.38 237 LEU A C 1
ATOM 1911 O O . LEU A 1 237 ? 16.998 -7.692 -13.170 1.00 86.38 237 LEU A O 1
ATOM 1915 N N . ARG A 1 238 ? 16.634 -5.843 -11.977 1.00 85.69 238 ARG A N 1
ATOM 1916 C CA . ARG A 1 238 ? 17.439 -6.258 -10.822 1.00 85.69 238 ARG A CA 1
ATOM 1917 C C . ARG A 1 238 ? 16.962 -5.557 -9.566 1.00 85.69 238 ARG A C 1
ATOM 1919 O O . ARG A 1 238 ? 16.615 -4.381 -9.604 1.00 85.69 238 ARG A O 1
ATOM 1926 N N . ARG A 1 239 ? 17.072 -6.238 -8.426 1.00 85.69 239 ARG A N 1
ATOM 1927 C CA . ARG A 1 239 ? 16.829 -5.593 -7.134 1.00 85.69 239 ARG A CA 1
ATOM 1928 C C . ARG A 1 239 ? 17.841 -4.461 -6.911 1.00 85.69 239 ARG A C 1
ATOM 1930 O O . ARG A 1 239 ? 19.045 -4.669 -7.122 1.00 85.69 239 ARG A O 1
ATOM 1937 N N . PRO A 1 240 ? 17.400 -3.275 -6.465 1.00 84.19 240 PRO A N 1
ATOM 1938 C CA . PRO A 1 240 ? 18.304 -2.147 -6.254 1.00 84.19 240 PRO A CA 1
ATOM 1939 C C . PRO A 1 240 ? 19.248 -2.370 -5.067 1.00 84.19 240 PRO A C 1
ATOM 1941 O O . PRO A 1 240 ? 20.406 -1.932 -5.102 1.00 84.19 240 PRO A O 1
ATOM 1944 N N . PHE A 1 241 ? 18.784 -3.118 -4.061 1.00 89.62 241 PHE A N 1
ATOM 1945 C CA . PHE A 1 241 ? 19.502 -3.406 -2.824 1.00 89.62 241 PHE A CA 1
ATOM 1946 C C . PHE A 1 241 ? 19.428 -4.886 -2.455 1.00 89.62 241 PHE A C 1
ATOM 1948 O O . PHE A 1 241 ? 18.414 -5.546 -2.690 1.00 89.62 241 PHE A O 1
ATOM 1955 N N . SER A 1 242 ? 20.481 -5.379 -1.804 1.00 90.25 242 SER A N 1
ATOM 1956 C CA . SER A 1 242 ? 20.543 -6.763 -1.308 1.00 90.25 242 SER A CA 1
ATOM 1957 C C . SER A 1 242 ? 20.370 -6.874 0.212 1.00 90.25 242 SER A C 1
ATOM 1959 O O . SER A 1 242 ? 20.110 -7.959 0.724 1.00 90.25 242 SER A O 1
ATOM 1961 N N . ASN A 1 243 ? 20.568 -5.780 0.956 1.00 92.19 243 ASN A N 1
ATOM 1962 C CA . ASN A 1 243 ? 20.563 -5.753 2.422 1.00 92.19 243 ASN A CA 1
ATOM 1963 C C . ASN A 1 243 ? 20.405 -4.317 2.965 1.00 92.19 243 ASN A C 1
ATOM 1965 O O . ASN A 1 243 ? 20.483 -3.346 2.214 1.00 92.19 243 ASN A O 1
ATOM 1969 N N . ALA A 1 244 ? 20.230 -4.192 4.285 1.00 91.00 244 ALA A N 1
ATOM 1970 C CA . ALA A 1 244 ? 20.050 -2.912 4.974 1.00 91.00 244 ALA A CA 1
ATOM 1971 C C . ALA A 1 244 ? 21.226 -1.931 4.797 1.00 91.00 244 ALA A C 1
ATOM 1973 O O . ALA A 1 244 ? 20.999 -0.736 4.642 1.00 91.00 244 ALA A O 1
ATOM 1974 N N . ASN A 1 245 ? 22.474 -2.413 4.766 1.00 92.62 245 ASN A N 1
ATOM 1975 C CA . ASN A 1 245 ? 23.632 -1.535 4.570 1.00 92.62 245 ASN A CA 1
ATOM 1976 C C . ASN A 1 245 ? 23.608 -0.891 3.180 1.00 92.62 245 ASN A C 1
ATOM 1978 O O . ASN A 1 245 ? 23.850 0.307 3.057 1.00 92.62 245 ASN A O 1
ATOM 1982 N N . GLU A 1 246 ? 23.265 -1.661 2.142 1.00 92.69 246 GLU A N 1
ATOM 1983 C CA . GLU A 1 246 ? 23.069 -1.109 0.801 1.00 92.69 246 GLU A CA 1
ATOM 1984 C C . GLU A 1 246 ? 21.917 -0.099 0.762 1.00 92.69 246 GLU A C 1
ATOM 1986 O O . GLU A 1 246 ? 22.072 0.945 0.140 1.00 92.69 246 GLU A O 1
ATOM 1991 N N . ILE A 1 247 ? 20.802 -0.358 1.452 1.00 91.81 247 ILE A N 1
ATOM 1992 C CA . ILE A 1 247 ? 19.669 0.583 1.523 1.00 91.81 247 ILE A CA 1
ATOM 1993 C C . ILE A 1 247 ? 20.101 1.939 2.100 1.00 91.81 247 ILE A C 1
ATOM 1995 O O . ILE A 1 247 ? 19.688 2.981 1.599 1.00 91.81 247 ILE A O 1
ATOM 1999 N N . ILE A 1 248 ? 20.942 1.933 3.137 1.00 90.94 248 ILE A N 1
ATOM 2000 C CA . ILE A 1 248 ? 21.392 3.154 3.819 1.00 90.94 248 ILE A CA 1
ATOM 2001 C C . ILE A 1 248 ? 22.454 3.904 3.003 1.00 90.94 248 ILE A C 1
ATOM 2003 O O . ILE A 1 248 ? 22.473 5.132 3.001 1.00 90.94 248 ILE A O 1
ATOM 2007 N N . GLN A 1 249 ? 23.378 3.184 2.359 1.00 88.69 249 GLN A N 1
ATOM 2008 C CA . GLN A 1 249 ? 24.630 3.774 1.864 1.00 88.69 249 GLN A CA 1
ATOM 2009 C C . GLN A 1 249 ? 24.736 3.860 0.340 1.00 88.69 249 GLN A C 1
ATOM 2011 O O . GLN A 1 249 ? 25.533 4.647 -0.172 1.00 88.69 249 GLN A O 1
ATOM 2016 N N . LYS A 1 250 ? 24.009 3.022 -0.406 1.00 84.00 250 LYS A N 1
ATOM 2017 C CA . LYS A 1 250 ? 24.227 2.871 -1.846 1.00 84.00 250 LYS A CA 1
ATOM 2018 C C . LYS A 1 250 ? 23.549 4.013 -2.609 1.00 84.00 250 LYS A C 1
ATOM 2020 O O . LYS A 1 250 ? 22.335 4.182 -2.488 1.00 84.00 250 LYS A O 1
ATOM 2025 N N . PRO A 1 251 ? 24.289 4.767 -3.440 1.00 75.38 251 PRO A N 1
ATOM 2026 C CA . PRO A 1 251 ? 23.680 5.774 -4.296 1.00 75.38 251 PRO A CA 1
ATOM 2027 C C . PRO A 1 251 ? 22.782 5.114 -5.353 1.00 75.38 251 PRO A C 1
ATOM 2029 O O . PRO A 1 251 ? 23.003 3.969 -5.756 1.00 75.38 251 PRO A O 1
ATOM 2032 N N . LEU A 1 252 ? 21.775 5.851 -5.828 1.00 70.12 252 LEU A N 1
ATOM 2033 C CA . LEU A 1 252 ? 20.948 5.426 -6.957 1.00 70.12 252 LEU A CA 1
ATOM 2034 C C . LEU A 1 252 ? 21.835 5.255 -8.202 1.00 70.12 252 LEU A C 1
ATOM 2036 O O . LEU A 1 252 ? 22.544 6.177 -8.600 1.00 70.12 252 LEU A O 1
ATOM 2040 N N . MET A 1 253 ? 21.774 4.076 -8.821 1.00 68.19 253 MET A N 1
ATOM 2041 C CA . MET A 1 253 ? 22.549 3.740 -10.016 1.00 68.19 253 MET A CA 1
ATOM 2042 C C . MET A 1 253 ? 21.607 3.640 -11.215 1.00 68.19 253 MET A C 1
ATOM 2044 O O . MET A 1 253 ? 21.024 2.583 -11.444 1.00 68.19 253 MET A O 1
ATOM 2048 N N . LEU A 1 254 ? 21.472 4.733 -11.966 1.00 66.94 254 LEU A N 1
ATOM 2049 C CA . LEU A 1 254 ? 20.714 4.775 -13.219 1.00 66.94 254 LEU A CA 1
ATOM 2050 C C . LEU A 1 254 ? 21.556 4.207 -14.373 1.00 66.94 254 LEU A C 1
ATOM 2052 O O . LEU A 1 254 ? 22.742 4.530 -14.495 1.00 66.94 254 LEU A O 1
ATOM 2056 N N . GLN A 1 255 ? 20.971 3.359 -15.223 1.00 62.16 255 GLN A N 1
ATOM 2057 C CA . GLN A 1 255 ? 21.650 2.890 -16.433 1.00 62.16 255 GLN A CA 1
ATOM 2058 C C . GLN A 1 255 ? 21.954 4.047 -17.399 1.00 62.16 255 GLN A C 1
ATOM 2060 O O . GLN A 1 255 ? 21.180 4.990 -17.560 1.00 62.16 255 GLN A O 1
ATOM 2065 N N . LYS A 1 256 ? 23.103 3.953 -18.081 1.00 57.28 256 LYS A N 1
ATOM 2066 C CA . LYS A 1 256 ? 23.436 4.844 -19.199 1.00 57.28 256 LYS A CA 1
ATOM 2067 C C . LYS A 1 256 ? 22.464 4.572 -20.349 1.00 57.28 256 LYS A C 1
ATOM 2069 O O . LYS A 1 256 ? 22.361 3.427 -20.774 1.00 57.28 256 LYS A O 1
ATOM 2074 N N . GLY A 1 257 ? 21.819 5.614 -20.870 1.00 59.56 257 GLY A N 1
ATOM 2075 C CA . GLY A 1 257 ? 20.879 5.508 -21.992 1.00 59.56 257 GLY A CA 1
ATOM 2076 C C . GLY A 1 257 ? 19.426 5.829 -21.645 1.00 59.56 257 GLY A C 1
ATOM 2077 O O . GLY A 1 257 ? 18.624 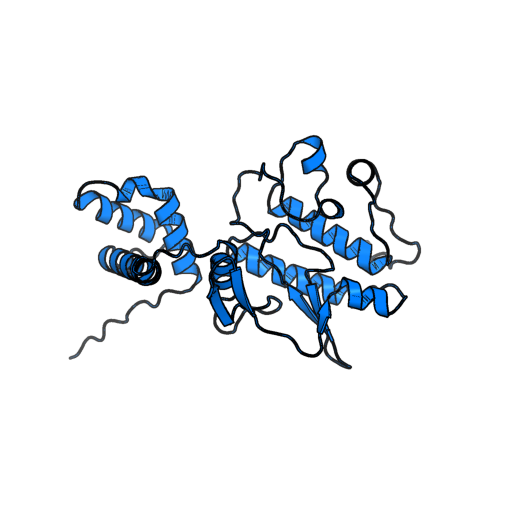5.913 -22.568 1.00 59.56 257 GLY A O 1
ATOM 2078 N N . LEU A 1 258 ? 19.109 6.070 -20.365 1.00 62.91 258 LEU A N 1
ATOM 2079 C CA . LEU A 1 258 ? 17.828 6.669 -19.995 1.00 62.91 258 LEU A CA 1
ATOM 2080 C C . LEU A 1 258 ? 17.708 8.073 -20.602 1.00 62.91 258 LEU A C 1
ATOM 2082 O O . LEU A 1 258 ? 18.688 8.830 -20.633 1.00 62.91 258 LEU A O 1
ATOM 2086 N N . SER A 1 259 ? 16.522 8.415 -21.093 1.00 67.56 259 SER A N 1
ATOM 2087 C CA . SER A 1 259 ? 16.242 9.705 -21.695 1.00 67.56 259 SER A CA 1
ATOM 2088 C C . SER A 1 259 ? 16.490 10.810 -20.667 1.00 67.56 259 SER A C 1
ATOM 2090 O O . SER A 1 259 ? 15.922 10.844 -19.575 1.00 67.56 259 SER A O 1
ATOM 2092 N N . VAL A 1 260 ? 17.405 11.721 -20.997 1.00 59.22 260 VAL A N 1
ATOM 2093 C CA . VAL A 1 260 ? 17.565 12.955 -20.231 1.00 59.22 260 VAL A CA 1
ATOM 2094 C C . VAL A 1 260 ? 16.388 13.840 -20.620 1.00 59.22 260 VAL A C 1
ATOM 2096 O O . VAL A 1 260 ? 16.220 14.142 -21.805 1.00 59.22 260 VAL A O 1
ATOM 2099 N N . SER A 1 261 ? 15.563 14.212 -19.639 1.00 53.62 261 SER A N 1
ATOM 2100 C CA . SER A 1 261 ? 14.496 15.198 -19.831 1.00 53.62 261 SER A CA 1
ATOM 2101 C C . SER A 1 261 ? 15.061 16.419 -20.563 1.00 53.62 261 SER A C 1
ATOM 2103 O O . SER A 1 261 ? 16.090 16.965 -20.169 1.00 53.62 261 SER A O 1
ATOM 2105 N N . ARG A 1 262 ? 14.403 16.831 -21.650 1.00 49.47 262 ARG A N 1
ATOM 2106 C CA . ARG A 1 262 ? 14.763 18.027 -22.426 1.00 49.47 262 ARG A CA 1
ATOM 2107 C C . ARG A 1 262 ? 14.177 19.317 -21.832 1.00 49.47 262 ARG A C 1
ATOM 2109 O O . ARG A 1 262 ? 14.156 20.328 -22.526 1.00 49.47 262 ARG A O 1
ATOM 2116 N N . ASP A 1 263 ? 13.760 19.311 -20.568 1.00 47.94 263 ASP A N 1
ATOM 2117 C CA . ASP A 1 263 ? 13.014 20.423 -19.964 1.00 47.94 263 ASP A CA 1
ATOM 2118 C C . ASP A 1 263 ? 13.868 21.328 -19.054 1.00 47.94 263 ASP A C 1
ATOM 2120 O O . ASP A 1 263 ? 13.452 21.696 -17.960 1.00 47.94 263 ASP A O 1
ATOM 2124 N N . GLU A 1 264 ? 15.049 21.742 -19.524 1.00 42.47 264 GLU A N 1
ATOM 2125 C CA . GLU A 1 264 ? 15.791 22.900 -18.974 1.00 42.47 264 GLU A CA 1
ATOM 2126 C C . GLU A 1 264 ? 16.247 23.869 -20.084 1.00 42.47 264 GLU A C 1
ATOM 2128 O O . GLU A 1 264 ? 17.352 24.412 -20.069 1.00 42.47 264 GLU A O 1
ATOM 2133 N N . ALA A 1 265 ? 15.392 24.095 -21.084 1.00 38.19 265 ALA A N 1
ATOM 2134 C CA . ALA A 1 265 ? 15.577 25.166 -22.062 1.00 38.19 265 ALA A CA 1
ATOM 2135 C C . ALA A 1 265 ? 14.236 25.831 -22.415 1.00 38.19 265 ALA A C 1
ATOM 2137 O O . ALA A 1 265 ? 13.711 25.642 -23.513 1.00 38.19 265 ALA A O 1
ATOM 2138 N N . ALA A 1 266 ? 13.695 26.611 -21.477 1.00 36.28 266 ALA A N 1
ATOM 2139 C CA . ALA A 1 266 ? 12.749 27.696 -21.742 1.00 36.28 266 ALA A CA 1
ATOM 2140 C C . ALA A 1 266 ? 12.895 28.784 -20.672 1.00 36.28 266 ALA A C 1
ATOM 2142 O O . ALA A 1 266 ? 12.842 28.431 -19.473 1.00 36.28 266 ALA A O 1
#

InterPro domains:
  IPR000719 Protein kinase domain [PF00069] (77-248)
  IPR000719 Protein kinase domain [PS50011] (1-266)
  IPR000719 Protein kinase domain [SM00220] (41-266)
  IPR008271 Serine/threonine-protein kinase, active site [PS00108] (160-172)
  IPR011009 Protein kinase-like domain superfamily [SSF56112] (67-245)
  IPR044822 Myb/SANT-like DNA-binding domain 4 [PF13837] (9-76)
  IPR051138 PIM Serine/Threonine Kinase [PTHR22984] (71-259)

pLDDT: mean 81.65, std 15.96, range [36.28, 98.5]

Organism: Synaphobranchus kaupii (NCBI:txid118154)

Radius of gyration: 22.44 Å; chains: 1; bounding box: 74×50×58 Å

Sequence (266 aa):
MDGGTFMYKWTDEDVARLIRLHQENEALFSGRRNAAQQGWEVVLKEMGLQDLVSPARAAKKWENLKKTFKILEGRQQEIPLEVALLHIVGSGNPAPKGIVRLLDSFKVPGELLLVLERPVPCKDLFDYVSNRGVHLEEEETKVIMRQLLEAVQVIYDRGVVHRDLKTENVLIESDSSHLQAHLIDFGCADLLRDRPFTKFRGTTLYTAPEWFTENKLHGVSSTVWQLRTIMDEILHLRRPFSNANEIIQKPLMLQKGLSVSRDEAA

Foldseek 3Di:
DDDDDPQDDDDLLNVLLLVVLCVVPVVQVPDDPVSQQVSLCVSCVVVVCPVPAHSVRSVVVVVVVVVVVCCCVVPVDDDDPLLVLLCLLQDDVVTDFQAKHFPDWDDDVPDIDTDIDDAPPKDQQLCVLVVVVDFDDPVLLCVQLVLVVSSQVSSVVSQKFQLAQASRQWMWRDDPPDTGIHGHDSVQMDGQDQFWDQDDDYDQLQAALCCVVPSTDHRVVRVVSSSVQRSLCRRVVDRQDDDSVCNNDPDRDDDPPPDDDPPPDD

Secondary structure (DSSP, 8-state):
-----------HHHHHHHHHHHHHTGGGTSSSHHHHHHHHHHHHHHTT-TTTS-HHHHHHHHHHHHHHHHHTTTTT-PPPHHHHHHHHHH-SSSPPTTBPPEEEEEEETTEEEEEE---SSEEEHHHHHHTTSSPPPHHHHHHHHHHHHHHHHHHHHTTEE-S---GGGEEEEE-SS-EEEEE---TT-EE--SSPB-S--S-GGGS-HHHHHHS-B-HHHHHHHHHHHHHHHHHHTS-S-SSHHHHHHPPP-PPTTPPPP--S--